Protein AF-A0A379AYG4-F1 (afdb_monomer_lite)

Secondary structure (DSSP, 8-state):
-HHHHHT-HHHHHHHHHHHHHHHHHHHHHHHHHHHHHHHHHHHHHHHHHHHHHHHHHHHHHHH--TT-S---HHHHHHHHHHHHHHHHHHHHHHHHHHHHHHHHHHHIIIIIHHHHHHHHHHHHHHHHHHHHHHHHHHT-HHHHHHHHHHHHHHHHH--HHHHHHHHHTT--HHHHHHHHHHHHHGGG-PPPSS-TTSPPPP---S----SSHHHHHHHHHHHTT-

Radius of gyration: 34.03 Å; chains: 1; bounding box: 66×46×97 Å

pLDDT: mean 88.04, std 9.8, range [54.31, 98.0]

Structure (mmCIF, N/CA/C/O backbone):
data_AF-A0A379AYG4-F1
#
_entry.id   AF-A0A379AYG4-F1
#
loop_
_atom_site.group_PDB
_atom_site.id
_atom_site.type_symbol
_atom_site.label_atom_id
_atom_site.label_alt_id
_atom_site.label_comp_id
_atom_site.label_asym_id
_atom_site.label_entity_id
_atom_site.label_seq_id
_atom_site.pdbx_PDB_ins_code
_atom_site.Cartn_x
_atom_site.Cartn_y
_atom_site.Cartn_z
_atom_site.occupancy
_atom_site.B_iso_or_equiv
_atom_site.auth_seq_id
_atom_site.auth_comp_id
_atom_site.auth_asym_id
_atom_site.auth_atom_id
_atom_site.pdbx_PDB_model_num
ATOM 1 N N . MET A 1 1 ? -21.583 15.645 21.460 1.00 54.38 1 MET A N 1
ATOM 2 C CA . MET A 1 1 ? -20.840 14.396 21.736 1.00 54.38 1 MET A CA 1
ATOM 3 C C . MET A 1 1 ? -19.786 14.100 20.686 1.00 54.38 1 MET A C 1
ATOM 5 O O . MET A 1 1 ? -18.620 14.242 21.017 1.00 54.38 1 MET A O 1
ATOM 9 N N . LEU A 1 2 ? -20.137 13.855 19.415 1.00 55.75 2 LEU A N 1
ATOM 10 C CA . LEU A 1 2 ? -19.151 13.957 18.319 1.00 55.75 2 LEU A CA 1
ATOM 11 C C . LEU A 1 2 ? -18.428 15.313 18.358 1.00 55.75 2 LEU A C 1
ATOM 13 O O . LEU A 1 2 ? -17.207 15.338 18.368 1.00 55.75 2 LEU A O 1
ATOM 17 N N . ASN A 1 3 ? -19.181 16.405 18.562 1.00 56.25 3 ASN A N 1
ATOM 18 C CA . ASN A 1 3 ? -18.614 17.742 18.768 1.00 56.25 3 ASN A CA 1
ATOM 19 C C . ASN A 1 3 ? -17.630 17.828 19.949 1.00 56.25 3 ASN A C 1
ATOM 21 O O . ASN A 1 3 ? -16.630 18.522 19.834 1.00 56.25 3 ASN A O 1
ATOM 25 N N . THR A 1 4 ? -17.871 17.111 21.054 1.00 65.44 4 THR A N 1
ATOM 26 C CA . THR A 1 4 ? -17.003 17.134 22.244 1.00 65.44 4 THR A CA 1
ATOM 27 C C . THR A 1 4 ? -15.714 16.341 22.020 1.00 65.44 4 THR A C 1
ATOM 29 O O . THR A 1 4 ? -14.649 16.789 22.426 1.00 65.44 4 THR A O 1
ATOM 32 N N . ILE A 1 5 ? -15.783 15.214 21.300 1.00 72.12 5 ILE A N 1
ATOM 33 C CA . ILE A 1 5 ? -14.595 14.446 20.891 1.00 72.12 5 ILE A CA 1
ATOM 34 C C . ILE A 1 5 ? -13.765 15.253 19.889 1.00 72.12 5 ILE A C 1
ATOM 36 O O . ILE A 1 5 ? -12.553 15.356 20.033 1.00 72.12 5 ILE A O 1
ATOM 40 N N . THR A 1 6 ? -14.408 15.883 18.902 1.00 69.50 6 THR A N 1
ATOM 41 C CA . THR A 1 6 ? -13.704 16.675 17.881 1.00 69.50 6 THR A CA 1
ATOM 42 C C . THR A 1 6 ? -13.095 17.972 18.413 1.00 69.50 6 THR A C 1
ATOM 44 O O . THR A 1 6 ? -12.236 18.542 17.750 1.00 69.50 6 THR A O 1
ATOM 47 N N . GLN A 1 7 ? -13.538 18.440 19.583 1.00 75.12 7 GLN A N 1
ATOM 48 C CA . GLN A 1 7 ? -13.004 19.619 20.275 1.00 75.12 7 GLN A CA 1
ATOM 49 C C . GLN A 1 7 ? -11.938 19.265 21.323 1.00 75.12 7 GLN A C 1
ATOM 51 O O . GLN A 1 7 ? -11.317 20.164 21.881 1.00 75.12 7 GLN A O 1
ATOM 56 N N . ASN A 1 8 ? -11.711 17.977 21.597 1.00 86.31 8 ASN A N 1
ATOM 57 C CA . ASN A 1 8 ? -10.684 17.543 22.534 1.00 86.31 8 ASN A CA 1
ATOM 58 C C . ASN A 1 8 ? -9.281 17.816 21.957 1.00 86.31 8 ASN A C 1
ATOM 60 O O . ASN A 1 8 ? -8.962 17.386 20.848 1.00 86.31 8 ASN A O 1
ATOM 64 N N . GLU A 1 9 ? -8.423 18.491 22.722 1.00 88.56 9 GLU A N 1
ATOM 65 C CA . GLU A 1 9 ? -7.077 18.877 22.272 1.00 88.56 9 GLU A CA 1
ATOM 66 C C . GLU A 1 9 ? -6.206 17.672 21.885 1.00 88.56 9 GLU A C 1
ATOM 68 O O . GLU A 1 9 ? -5.519 17.701 20.864 1.00 88.56 9 GLU A O 1
ATOM 73 N N . THR A 1 10 ? -6.286 16.572 22.641 1.00 89.88 10 THR A N 1
ATOM 74 C CA . THR A 1 10 ? -5.536 15.341 22.342 1.00 89.88 10 THR A CA 1
ATOM 75 C C . THR A 1 10 ? -6.052 14.674 21.067 1.00 89.88 10 THR A C 1
ATOM 77 O O . THR A 1 10 ? -5.257 14.149 20.283 1.00 89.88 10 THR A O 1
ATOM 80 N N . PHE A 1 11 ? -7.365 14.714 20.817 1.00 90.50 11 PHE A N 1
ATOM 81 C CA . PHE A 1 11 ? -7.933 14.252 19.548 1.00 90.50 11 PHE A CA 1
ATOM 82 C C . PHE A 1 11 ? -7.420 15.091 18.375 1.00 90.50 11 PHE A C 1
ATOM 84 O O . PHE A 1 11 ? -6.950 14.525 17.389 1.00 90.50 11 PHE A O 1
ATOM 91 N N . ILE A 1 12 ? -7.475 16.422 18.490 1.00 91.12 12 ILE A N 1
ATOM 92 C CA . ILE A 1 12 ? -7.013 17.352 17.450 1.00 91.12 12 ILE A CA 1
ATOM 93 C C . ILE A 1 12 ? -5.536 17.095 17.135 1.00 91.12 12 ILE A C 1
ATOM 95 O O . ILE A 1 12 ? -5.175 16.956 15.966 1.00 91.12 12 ILE A O 1
ATOM 99 N N . GLN A 1 13 ? -4.701 16.947 18.164 1.00 94.19 13 GLN A N 1
ATOM 100 C CA . GLN A 1 13 ? -3.285 16.639 17.997 1.00 94.19 13 GLN A CA 1
ATOM 101 C C . GLN A 1 13 ? -3.070 15.296 17.285 1.00 94.19 13 GLN A C 1
ATOM 103 O O . GLN A 1 13 ? -2.372 15.240 16.275 1.00 94.19 13 GLN A O 1
ATOM 108 N N . LYS A 1 14 ? -3.687 14.208 17.765 1.00 93.81 14 LYS A N 1
ATOM 109 C CA . LYS A 1 14 ? -3.533 12.875 17.152 1.00 93.81 14 LYS A CA 1
ATOM 110 C C . LYS A 1 14 ? -4.055 12.832 15.718 1.00 93.81 14 LYS A C 1
ATOM 112 O O . LYS A 1 14 ? -3.490 12.126 14.884 1.00 93.81 14 LYS A O 1
ATOM 117 N N . LYS A 1 15 ? -5.119 13.582 15.426 1.00 93.50 15 LYS A N 1
ATOM 118 C CA . LYS A 1 15 ? -5.650 13.736 14.073 1.00 93.50 15 LYS A CA 1
ATOM 119 C C . LYS A 1 15 ? -4.645 14.448 13.168 1.00 93.50 15 LYS A C 1
ATOM 121 O O . LYS A 1 15 ? -4.364 13.929 12.095 1.00 93.50 15 LYS A O 1
ATOM 126 N N . ALA A 1 16 ? -4.052 15.553 13.618 1.00 94.00 16 ALA A N 1
ATOM 127 C CA . ALA A 1 16 ? -3.024 16.263 12.858 1.00 94.00 16 ALA A CA 1
ATOM 128 C C . ALA A 1 16 ? -1.775 15.393 12.612 1.00 94.00 16 ALA A C 1
ATOM 130 O O . ALA A 1 16 ? -1.243 15.367 11.504 1.00 94.00 16 ALA A O 1
ATOM 131 N N . GLU A 1 17 ? -1.336 14.622 13.614 1.00 95.88 17 GLU A N 1
ATOM 132 C CA . GLU A 1 17 ? -0.235 13.658 13.460 1.00 95.88 17 GLU A CA 1
ATOM 133 C C . GLU A 1 17 ? -0.552 12.583 12.410 1.00 95.88 17 GLU A C 1
ATOM 135 O O . GLU A 1 17 ? 0.313 12.217 11.611 1.00 95.88 17 GLU A O 1
ATOM 140 N N . TYR A 1 18 ? -1.788 12.076 12.396 1.00 95.81 18 TYR A N 1
ATOM 141 C CA . TYR A 1 18 ? -2.236 11.127 11.383 1.00 95.81 18 TYR A CA 1
ATOM 142 C C . TYR A 1 18 ? -2.300 11.758 9.985 1.00 95.81 18 TYR A C 1
ATOM 144 O O . TYR A 1 18 ? -1.826 11.150 9.028 1.00 95.81 18 TYR A O 1
ATOM 152 N N . GLU A 1 19 ? -2.842 12.968 9.854 1.00 94.81 19 GLU A N 1
ATOM 153 C CA . GLU A 1 19 ? -2.946 13.674 8.570 1.00 94.81 19 GLU A CA 1
ATOM 154 C C . GLU A 1 19 ? -1.564 13.958 7.964 1.00 94.81 19 GLU A C 1
ATOM 156 O O . GLU A 1 19 ? -1.363 13.725 6.772 1.00 94.81 19 GLU A O 1
ATOM 161 N N . ALA A 1 20 ? -0.584 14.348 8.785 1.00 95.94 20 ALA A N 1
ATOM 162 C CA . ALA A 1 20 ? 0.800 14.518 8.344 1.00 95.94 20 ALA A CA 1
ATOM 163 C C . ALA A 1 20 ? 1.425 13.196 7.857 1.00 95.94 20 ALA A C 1
ATOM 165 O O . ALA A 1 20 ? 2.074 13.156 6.808 1.00 95.94 20 ALA A O 1
ATOM 166 N N . ALA A 1 21 ? 1.198 12.093 8.581 1.00 96.62 21 ALA A N 1
ATOM 167 C CA . ALA A 1 21 ? 1.669 10.770 8.167 1.00 96.62 21 ALA A CA 1
ATOM 168 C C . ALA A 1 21 ? 0.980 10.287 6.875 1.00 96.62 21 ALA A C 1
ATOM 170 O O . ALA A 1 21 ? 1.621 9.684 6.011 1.00 96.62 21 ALA A O 1
ATOM 171 N N . LEU A 1 22 ? -0.311 10.586 6.707 1.00 95.75 22 LEU A N 1
ATOM 172 C CA . LEU A 1 22 ? -1.067 10.273 5.496 1.00 95.75 22 LEU A CA 1
ATOM 173 C C . LEU A 1 22 ? -0.552 11.066 4.288 1.00 95.75 22 LEU A C 1
ATOM 175 O O . LEU A 1 22 ? -0.409 10.501 3.204 1.00 95.75 22 LEU A O 1
ATOM 179 N N . GLU A 1 23 ? -0.234 12.349 4.462 1.00 95.81 23 GLU A N 1
ATOM 180 C CA . GLU A 1 23 ? 0.361 13.168 3.404 1.00 95.81 23 GLU A CA 1
ATOM 181 C C . GLU A 1 23 ? 1.723 12.610 2.965 1.00 95.81 23 GLU A C 1
ATOM 183 O O . GLU A 1 23 ? 1.994 12.511 1.765 1.00 95.81 23 GLU A O 1
ATOM 188 N N . ALA A 1 24 ? 2.561 12.181 3.915 1.00 96.12 24 ALA A N 1
ATOM 189 C CA . ALA A 1 24 ? 3.836 11.534 3.613 1.00 96.12 24 ALA A CA 1
ATOM 190 C C . ALA A 1 24 ? 3.649 10.223 2.827 1.00 96.12 24 ALA A C 1
ATOM 192 O O . ALA A 1 24 ? 4.337 10.001 1.829 1.00 96.12 24 ALA A O 1
ATOM 193 N N . LEU A 1 25 ? 2.680 9.385 3.218 1.00 96.62 25 LEU A N 1
ATOM 194 C CA . LEU A 1 25 ? 2.340 8.163 2.482 1.00 96.62 25 LEU A CA 1
ATOM 195 C C . LEU A 1 25 ? 1.846 8.468 1.060 1.00 96.62 25 LEU A C 1
ATOM 197 O O . LEU A 1 25 ? 2.249 7.791 0.116 1.00 96.62 25 LEU A O 1
ATOM 201 N N . ASN A 1 26 ? 1.010 9.492 0.886 1.00 95.69 26 ASN A N 1
ATOM 202 C CA . ASN A 1 26 ? 0.515 9.893 -0.431 1.00 95.69 26 ASN A CA 1
ATOM 203 C C . ASN A 1 26 ? 1.653 10.379 -1.337 1.00 95.69 26 ASN A C 1
ATOM 205 O O . ASN A 1 26 ? 1.751 9.931 -2.477 1.00 95.69 26 ASN A O 1
ATOM 209 N N . LYS A 1 27 ? 2.579 11.192 -0.814 1.00 96.12 27 LYS A N 1
ATOM 210 C CA . LYS A 1 27 ? 3.784 11.602 -1.555 1.00 96.12 27 LYS A CA 1
ATOM 211 C C . LYS A 1 27 ? 4.630 10.399 -1.977 1.00 96.12 27 LYS A C 1
ATOM 213 O O . LYS A 1 27 ? 5.074 10.338 -3.122 1.00 96.12 27 LYS A O 1
ATOM 218 N N . ALA A 1 28 ? 4.809 9.424 -1.086 1.00 95.38 28 ALA A N 1
ATOM 219 C CA . ALA A 1 28 ? 5.542 8.201 -1.400 1.00 95.38 28 ALA A CA 1
ATOM 220 C C . ALA A 1 28 ? 4.815 7.335 -2.451 1.00 95.38 28 ALA A C 1
ATOM 222 O O . ALA A 1 28 ? 5.458 6.764 -3.335 1.00 95.38 28 ALA A O 1
ATOM 223 N N . ASN A 1 29 ? 3.478 7.267 -2.403 1.00 95.44 29 ASN A N 1
ATOM 224 C CA . ASN A 1 29 ? 2.668 6.594 -3.421 1.00 95.44 29 ASN A CA 1
ATOM 225 C C . ASN A 1 29 ? 2.846 7.247 -4.806 1.00 95.44 29 ASN A C 1
ATOM 227 O O . ASN A 1 29 ? 3.059 6.538 -5.796 1.00 95.44 29 ASN A O 1
ATOM 231 N N . ASP A 1 30 ? 2.790 8.580 -4.860 1.00 95.75 30 ASP A N 1
ATOM 232 C CA . ASP A 1 30 ? 2.940 9.365 -6.089 1.00 95.75 30 ASP A CA 1
ATOM 233 C C . ASP A 1 30 ? 4.340 9.224 -6.691 1.00 95.75 30 ASP A C 1
ATOM 235 O O . ASP A 1 30 ? 4.497 9.156 -7.912 1.00 95.75 30 ASP A O 1
ATOM 239 N N . GLU A 1 31 ? 5.377 9.159 -5.855 1.00 95.75 31 GLU A N 1
ATOM 240 C CA . GLU A 1 31 ? 6.746 8.957 -6.321 1.00 95.75 31 GLU A CA 1
ATOM 241 C C . GLU A 1 31 ? 6.922 7.600 -7.017 1.00 95.75 31 GLU A C 1
ATOM 243 O O . GLU A 1 31 ? 7.504 7.536 -8.106 1.00 95.75 31 GLU A O 1
ATOM 248 N N . ILE A 1 32 ? 6.383 6.525 -6.437 1.00 95.38 32 ILE A N 1
ATOM 249 C CA . ILE A 1 32 ? 6.412 5.199 -7.067 1.00 95.38 32 ILE A CA 1
ATOM 250 C C . ILE A 1 32 ? 5.622 5.224 -8.382 1.00 95.38 32 ILE A C 1
ATOM 252 O O . ILE A 1 32 ? 6.116 4.724 -9.395 1.00 95.38 32 ILE A O 1
ATOM 256 N N . ALA A 1 33 ? 4.438 5.845 -8.392 1.00 95.56 33 ALA A N 1
ATOM 257 C CA . ALA A 1 33 ? 3.596 5.939 -9.583 1.00 95.56 33 ALA A CA 1
ATOM 258 C C . ALA A 1 33 ? 4.311 6.660 -10.740 1.00 95.56 33 ALA A C 1
ATOM 260 O O . ALA A 1 33 ? 4.333 6.149 -11.860 1.00 95.56 33 ALA A O 1
ATOM 261 N N . LYS A 1 34 ? 4.981 7.786 -10.464 1.00 96.06 34 LYS A N 1
ATOM 262 C CA . LYS A 1 34 ? 5.763 8.536 -11.464 1.00 96.06 34 LYS A CA 1
ATOM 263 C C . LYS A 1 34 ? 6.898 7.706 -12.061 1.00 96.06 34 LYS A C 1
ATOM 265 O O . LYS A 1 34 ? 7.107 7.724 -13.272 1.00 96.06 34 LYS A O 1
ATOM 270 N N . LYS A 1 35 ? 7.645 6.964 -11.235 1.00 95.75 35 LYS A N 1
ATOM 271 C CA . LYS A 1 35 ? 8.724 6.096 -11.743 1.00 95.75 35 LYS A CA 1
ATOM 272 C C . LYS A 1 35 ? 8.164 4.937 -12.578 1.00 95.75 35 LYS A C 1
ATOM 274 O O . LYS A 1 35 ? 8.763 4.578 -13.590 1.00 95.75 35 LYS A O 1
ATOM 279 N N . GLN A 1 36 ? 7.001 4.400 -12.208 1.00 95.88 36 GLN A N 1
ATOM 280 C CA . GLN A 1 36 ? 6.321 3.368 -12.992 1.00 95.88 36 GLN A CA 1
ATOM 281 C C . GLN A 1 36 ? 5.825 3.899 -14.346 1.00 95.88 36 GLN A C 1
ATOM 283 O O . GLN A 1 36 ? 5.923 3.200 -15.352 1.00 95.88 36 GLN A O 1
ATOM 288 N N . GLU A 1 37 ? 5.342 5.140 -14.398 1.00 96.50 37 GLU A N 1
ATOM 289 C CA . GLU A 1 37 ? 4.939 5.796 -15.645 1.00 96.50 37 GLU A CA 1
ATOM 290 C C . GLU A 1 37 ? 6.114 5.928 -16.628 1.00 96.50 37 GLU A C 1
ATOM 292 O O . GLU A 1 37 ? 5.957 5.653 -17.819 1.00 96.50 37 GLU A O 1
ATOM 297 N N . ILE A 1 38 ? 7.313 6.256 -16.129 1.00 95.06 38 ILE A N 1
ATOM 298 C CA . ILE A 1 38 ? 8.541 6.298 -16.940 1.00 95.06 38 ILE A CA 1
ATOM 299 C C . ILE A 1 38 ? 8.844 4.921 -17.544 1.00 95.06 38 ILE A C 1
ATOM 301 O O . ILE A 1 38 ? 9.079 4.827 -18.749 1.00 95.06 38 ILE A O 1
ATOM 305 N N . ILE A 1 39 ? 8.790 3.853 -16.740 1.00 97.44 39 ILE A N 1
ATOM 306 C CA . ILE A 1 39 ? 9.010 2.478 -17.219 1.00 97.44 39 ILE A CA 1
ATOM 307 C C . ILE A 1 39 ? 7.979 2.112 -18.292 1.00 97.44 39 ILE A C 1
ATOM 309 O O . ILE A 1 39 ? 8.341 1.606 -19.354 1.00 97.44 39 ILE A O 1
ATOM 313 N N . ASN A 1 40 ? 6.700 2.415 -18.056 1.00 97.44 40 ASN A N 1
ATOM 314 C CA . ASN A 1 40 ? 5.622 2.125 -19.001 1.00 97.44 40 ASN A CA 1
ATOM 315 C C . ASN A 1 40 ? 5.821 2.865 -20.334 1.00 97.44 40 ASN A C 1
ATOM 317 O O . ASN A 1 40 ? 5.680 2.265 -21.400 1.00 97.44 40 ASN A O 1
ATOM 321 N N . ARG A 1 41 ? 6.206 4.147 -20.286 1.00 97.25 41 ARG A N 1
ATOM 322 C CA . ARG A 1 41 ? 6.532 4.937 -21.479 1.00 97.25 41 ARG A CA 1
ATOM 323 C C . ARG A 1 41 ? 7.712 4.340 -22.244 1.00 97.25 41 ARG A C 1
ATOM 325 O O . ARG A 1 41 ? 7.641 4.209 -23.464 1.00 97.25 41 ARG A O 1
ATOM 332 N N . ASN A 1 42 ? 8.781 3.969 -21.546 1.00 97.62 42 ASN A N 1
ATOM 333 C CA . ASN A 1 42 ? 9.954 3.356 -22.164 1.00 97.62 42 ASN A CA 1
ATOM 334 C C . ASN A 1 42 ? 9.609 2.007 -22.809 1.00 97.62 42 ASN A C 1
ATOM 336 O O . ASN A 1 42 ? 10.042 1.747 -23.927 1.00 97.62 42 ASN A O 1
ATOM 340 N N . ASN A 1 43 ? 8.782 1.185 -22.157 1.00 98.00 43 ASN A N 1
ATOM 341 C CA . ASN A 1 43 ? 8.308 -0.085 -22.710 1.00 98.00 43 ASN A CA 1
ATOM 342 C C . ASN A 1 43 ? 7.494 0.112 -23.996 1.00 98.00 43 ASN A C 1
ATOM 344 O O . ASN A 1 43 ? 7.688 -0.636 -24.950 1.00 98.00 43 ASN A O 1
ATOM 348 N N . ALA A 1 44 ? 6.642 1.139 -24.065 1.00 98.00 44 ALA A N 1
ATOM 349 C CA . ALA A 1 44 ? 5.913 1.463 -25.292 1.00 98.00 44 ALA A CA 1
ATOM 350 C C . ALA A 1 44 ? 6.860 1.862 -26.442 1.00 98.00 44 ALA A C 1
ATOM 352 O O . ALA A 1 44 ? 6.657 1.455 -27.584 1.00 98.00 44 ALA A O 1
ATOM 353 N N . ILE A 1 45 ? 7.928 2.612 -26.141 1.00 97.75 45 ILE A N 1
ATOM 354 C CA . ILE A 1 45 ? 8.959 2.969 -27.129 1.00 97.75 45 ILE A CA 1
ATOM 355 C C . ILE A 1 45 ? 9.733 1.724 -27.582 1.00 97.75 45 ILE A C 1
ATOM 357 O O . ILE A 1 45 ? 9.948 1.553 -28.779 1.00 97.75 45 ILE A O 1
ATOM 361 N N . ILE A 1 46 ? 10.122 0.843 -26.655 1.00 97.44 46 ILE A N 1
ATOM 362 C CA . ILE A 1 46 ? 10.797 -0.424 -26.978 1.00 97.44 46 ILE A CA 1
ATOM 363 C C . ILE A 1 46 ? 9.930 -1.261 -27.923 1.00 97.44 46 ILE A C 1
ATOM 365 O O . ILE A 1 46 ? 10.427 -1.710 -28.951 1.00 97.44 46 ILE A O 1
ATOM 369 N N . GLN A 1 47 ? 8.638 -1.416 -27.625 1.00 97.50 47 GLN A N 1
ATOM 370 C CA . GLN A 1 47 ? 7.710 -2.167 -28.476 1.00 97.50 47 GLN A CA 1
ATOM 371 C C . GLN A 1 47 ? 7.593 -1.567 -29.882 1.00 97.50 47 GLN A C 1
ATOM 373 O O . GLN A 1 47 ? 7.600 -2.309 -30.863 1.00 97.50 47 GLN A O 1
ATOM 378 N N . ALA A 1 48 ? 7.534 -0.237 -29.997 1.00 97.75 48 ALA A N 1
ATOM 379 C CA . ALA A 1 48 ? 7.505 0.436 -31.294 1.00 97.75 48 ALA A CA 1
ATOM 380 C C . ALA A 1 48 ? 8.795 0.194 -32.099 1.00 97.75 48 ALA A C 1
ATOM 382 O O . ALA A 1 48 ? 8.724 -0.150 -33.275 1.00 97.75 48 ALA A O 1
ATOM 383 N N . LEU A 1 49 ? 9.965 0.299 -31.457 1.00 96.94 49 LEU A N 1
ATOM 384 C CA . LEU A 1 49 ? 11.261 0.035 -32.097 1.00 96.94 49 LEU A CA 1
ATOM 385 C C . LEU A 1 49 ? 11.429 -1.440 -32.493 1.00 96.94 49 LEU A C 1
ATOM 387 O O . LEU A 1 49 ? 12.023 -1.732 -33.525 1.00 96.94 49 LEU A O 1
ATOM 391 N N . GLN A 1 50 ? 10.905 -2.375 -31.697 1.00 96.81 50 GLN A N 1
ATOM 392 C CA . GLN A 1 50 ? 10.906 -3.804 -32.026 1.00 96.81 50 GLN A CA 1
ATOM 393 C C . GLN A 1 50 ? 10.028 -4.100 -33.246 1.00 96.81 50 GLN A C 1
ATOM 395 O O . GLN A 1 50 ? 10.440 -4.857 -34.122 1.00 96.81 50 GLN A O 1
ATOM 400 N N . ALA A 1 51 ? 8.845 -3.484 -33.332 1.00 96.69 51 ALA A N 1
ATOM 401 C CA . ALA A 1 51 ? 7.983 -3.603 -34.505 1.00 96.69 51 ALA A CA 1
ATOM 402 C C . ALA A 1 51 ? 8.655 -3.023 -35.761 1.00 96.69 51 ALA A C 1
ATOM 404 O O . ALA A 1 51 ? 8.647 -3.666 -36.808 1.00 96.69 51 ALA A O 1
ATOM 405 N N . GLU A 1 52 ? 9.298 -1.859 -35.640 1.00 95.81 52 GLU A N 1
ATOM 406 C CA . GLU A 1 52 ? 10.063 -1.241 -36.729 1.00 95.81 52 GLU A CA 1
ATOM 407 C C . GLU A 1 52 ? 11.227 -2.134 -37.183 1.00 95.81 52 GLU A C 1
ATOM 409 O O . GLU A 1 52 ? 11.403 -2.350 -38.379 1.00 95.81 52 GLU A O 1
ATOM 414 N N . ASN A 1 53 ? 11.985 -2.719 -36.250 1.00 95.75 53 ASN A N 1
ATOM 415 C CA . ASN A 1 53 ? 13.068 -3.648 -36.582 1.00 95.75 53 ASN A CA 1
ATOM 416 C C . ASN A 1 53 ? 12.563 -4.871 -37.354 1.00 95.75 53 ASN A C 1
ATOM 418 O O . ASN A 1 53 ? 13.172 -5.227 -38.355 1.00 95.75 53 ASN A O 1
ATOM 422 N N . LEU A 1 54 ? 11.428 -5.459 -36.961 1.00 94.94 54 LEU A N 1
ATOM 423 C CA . LEU A 1 54 ? 10.822 -6.575 -37.698 1.00 94.94 54 LEU A CA 1
ATOM 424 C C . LEU A 1 54 ? 10.425 -6.187 -39.131 1.00 94.94 54 LEU A C 1
ATOM 426 O O . LEU A 1 54 ? 10.472 -7.019 -40.037 1.00 94.94 54 LEU A O 1
ATOM 430 N N . GLU A 1 55 ? 10.003 -4.943 -39.362 1.00 93.94 55 GLU A N 1
ATOM 431 C CA . GLU A 1 55 ? 9.728 -4.444 -40.713 1.00 93.94 55 GLU A CA 1
ATOM 432 C C . GLU A 1 55 ? 11.011 -4.206 -41.517 1.00 93.94 55 GLU A C 1
ATOM 434 O O . GLU A 1 55 ? 11.043 -4.509 -42.710 1.00 93.94 55 GLU A O 1
ATOM 439 N N . LEU A 1 56 ? 12.064 -3.683 -40.883 1.00 92.19 56 LEU A N 1
ATOM 440 C CA . LEU A 1 56 ? 13.375 -3.480 -41.508 1.00 92.19 56 LEU A CA 1
ATOM 441 C C . LEU A 1 56 ? 14.039 -4.813 -41.876 1.00 92.19 56 LEU A C 1
ATOM 443 O O . LEU A 1 56 ? 14.555 -4.935 -42.982 1.00 92.19 56 LEU A O 1
ATOM 447 N N . GLU A 1 57 ? 13.962 -5.821 -41.004 1.00 90.56 57 GLU A N 1
ATOM 448 C CA . GLU A 1 57 ? 14.436 -7.187 -41.267 1.00 90.56 57 GLU A CA 1
ATOM 449 C C . GLU A 1 57 ? 13.729 -7.792 -42.482 1.00 90.56 57 GLU A C 1
ATOM 451 O O . GLU A 1 57 ? 14.388 -8.259 -43.403 1.00 90.56 57 GLU A O 1
ATOM 456 N N . LYS A 1 58 ? 12.398 -7.671 -42.573 1.00 89.88 58 LYS A N 1
ATOM 457 C CA . LYS A 1 58 ? 11.647 -8.128 -43.757 1.00 89.88 58 LYS A CA 1
ATOM 458 C C . LYS A 1 58 ? 12.062 -7.419 -45.045 1.00 89.88 58 LYS A C 1
ATOM 460 O O . LYS A 1 58 ? 12.027 -8.031 -46.108 1.00 89.88 58 LYS A O 1
ATOM 465 N N . LYS A 1 59 ? 12.405 -6.129 -44.974 1.00 87.50 59 LYS A N 1
ATOM 466 C CA . LYS A 1 59 ? 12.894 -5.372 -46.138 1.00 87.50 59 LYS A CA 1
ATOM 467 C C . LYS A 1 59 ? 14.294 -5.818 -46.552 1.00 87.50 59 LYS A C 1
ATOM 469 O O . LYS A 1 59 ? 14.535 -5.929 -47.746 1.00 87.50 59 LYS A O 1
ATOM 474 N N . LEU A 1 60 ? 15.174 -6.091 -45.587 1.00 85.50 60 LEU A N 1
ATOM 475 C CA . LEU A 1 60 ? 16.507 -6.649 -45.829 1.00 85.50 60 LEU A CA 1
ATOM 476 C C . LEU A 1 60 ? 16.429 -8.062 -46.428 1.00 85.50 60 LEU A C 1
ATOM 478 O O . LEU A 1 60 ? 17.134 -8.357 -47.386 1.00 85.50 60 LEU A O 1
ATOM 482 N N . ASP A 1 61 ? 15.538 -8.911 -45.917 1.00 81.12 61 ASP A N 1
ATOM 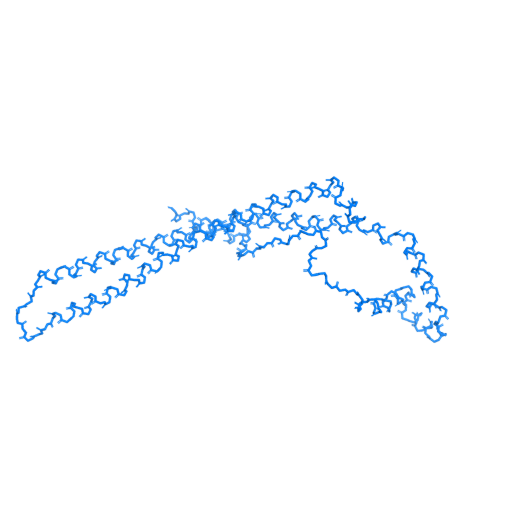483 C CA . ASP A 1 61 ? 15.311 -10.254 -46.461 1.00 81.12 61 ASP A CA 1
ATOM 484 C C . ASP A 1 61 ? 14.699 -10.200 -47.870 1.00 81.12 61 ASP A C 1
ATOM 486 O O . ASP A 1 61 ? 15.037 -11.006 -48.732 1.00 81.12 61 ASP A O 1
ATOM 490 N N . GLY A 1 62 ? 13.805 -9.238 -48.120 1.00 76.75 62 GLY A N 1
ATOM 491 C CA . GLY A 1 62 ? 13.161 -9.038 -49.420 1.00 76.75 62 GLY A CA 1
ATOM 492 C C . GLY A 1 62 ? 14.050 -8.386 -50.484 1.00 76.75 62 GLY A C 1
ATOM 493 O O . GLY A 1 62 ? 13.765 -8.545 -51.666 1.00 76.75 62 GLY A O 1
ATOM 494 N N . SER A 1 63 ? 15.109 -7.665 -50.096 1.00 67.31 63 SER A N 1
ATOM 495 C CA . SER A 1 63 ? 16.094 -7.094 -51.029 1.00 67.31 63 SER A CA 1
ATOM 496 C C . SER A 1 63 ? 17.186 -8.088 -51.444 1.00 67.31 63 SER A C 1
ATOM 498 O O . SER A 1 63 ? 17.941 -7.820 -52.378 1.00 67.31 63 SER A O 1
ATOM 500 N N . LEU A 1 64 ? 17.239 -9.261 -50.805 1.00 63.41 64 LEU A N 1
ATOM 501 C CA . LEU A 1 64 ? 18.054 -10.412 -51.201 1.00 63.41 64 LEU A CA 1
ATOM 502 C C . LEU A 1 64 ? 17.335 -11.239 -52.286 1.00 63.41 64 LEU A C 1
ATOM 504 O O . LEU A 1 64 ? 17.055 -12.423 -52.097 1.00 63.41 64 LEU A O 1
ATOM 508 N N . ASP A 1 65 ? 17.013 -10.626 -53.427 1.00 60.53 65 ASP A N 1
ATOM 509 C CA . ASP A 1 65 ? 16.430 -11.356 -54.557 1.00 60.53 65 ASP A CA 1
ATOM 510 C C . ASP A 1 65 ? 17.534 -12.141 -55.291 1.00 60.53 65 ASP A C 1
ATOM 512 O O . ASP A 1 65 ? 18.393 -11.580 -55.973 1.00 60.53 65 ASP A O 1
ATOM 516 N N . VAL A 1 66 ? 17.546 -13.464 -55.099 1.00 56.25 66 VAL A N 1
ATOM 517 C CA . VAL A 1 66 ? 18.617 -14.391 -55.524 1.00 56.25 66 VAL A CA 1
ATOM 518 C C . VAL A 1 66 ? 18.764 -14.459 -57.057 1.00 56.25 66 VAL A C 1
ATOM 520 O O . VAL A 1 66 ? 19.779 -14.943 -57.562 1.00 56.25 66 VAL A O 1
ATOM 523 N N . GLU A 1 67 ? 17.783 -13.951 -57.809 1.00 54.66 67 GLU A N 1
ATOM 524 C CA . GLU A 1 67 ? 17.769 -13.958 -59.277 1.00 54.66 67 GLU A CA 1
ATOM 525 C C . GLU A 1 67 ? 18.286 -12.655 -59.926 1.00 54.66 67 GLU A C 1
ATOM 527 O O . GLU A 1 67 ? 18.653 -12.677 -61.104 1.00 54.66 67 GLU A O 1
ATOM 532 N N . SER A 1 68 ? 18.399 -11.543 -59.185 1.00 56.12 68 SER A N 1
ATOM 533 C CA . SER A 1 68 ? 18.957 -10.275 -59.685 1.00 56.12 68 SER A CA 1
ATOM 534 C C . SER A 1 68 ? 20.313 -9.972 -59.042 1.00 56.12 68 SER A C 1
ATOM 536 O O . SER A 1 68 ? 20.410 -9.758 -57.840 1.00 56.12 68 SER A O 1
ATOM 538 N N . ALA A 1 69 ? 21.379 -9.924 -59.840 1.00 54.31 69 ALA A N 1
ATOM 539 C CA . ALA A 1 69 ? 22.751 -9.730 -59.357 1.00 54.31 69 ALA A CA 1
ATOM 540 C C . ALA A 1 69 ? 23.089 -8.298 -58.867 1.00 54.31 69 ALA A C 1
ATOM 542 O O . ALA A 1 69 ? 24.239 -8.050 -58.510 1.00 54.31 69 ALA A O 1
ATOM 543 N N . ASP A 1 70 ? 22.122 -7.375 -58.830 1.00 60.91 70 ASP A N 1
ATOM 544 C CA . ASP A 1 70 ? 22.331 -5.967 -58.469 1.00 60.91 70 ASP A CA 1
ATOM 545 C C . ASP A 1 70 ? 21.694 -5.645 -57.107 1.00 60.91 70 ASP A C 1
ATOM 547 O O . ASP A 1 70 ? 20.599 -5.094 -57.013 1.00 60.91 70 ASP A O 1
ATOM 551 N N . LEU A 1 71 ? 22.402 -5.993 -56.030 1.00 67.38 71 LEU A N 1
ATOM 552 C CA . LEU A 1 71 ? 22.092 -5.526 -54.676 1.00 67.38 71 LEU A CA 1
ATOM 553 C C . LEU A 1 71 ? 22.393 -4.023 -54.564 1.00 67.38 71 LEU A C 1
ATOM 555 O O . LEU A 1 71 ? 23.533 -3.597 -54.766 1.00 67.38 71 LEU A O 1
ATOM 559 N N . ASP A 1 72 ? 21.397 -3.219 -54.182 1.00 76.75 72 ASP A N 1
ATOM 560 C CA . ASP A 1 72 ? 21.628 -1.825 -53.791 1.00 76.75 72 ASP A CA 1
ATOM 561 C C . ASP A 1 72 ? 22.262 -1.780 -52.392 1.00 76.75 72 ASP A C 1
ATOM 563 O O . ASP A 1 72 ? 21.588 -1.706 -51.360 1.00 76.75 72 ASP A O 1
ATOM 567 N N . PHE A 1 73 ? 23.595 -1.823 -52.361 1.00 80.38 73 PHE A N 1
ATOM 568 C CA . PHE A 1 73 ? 24.380 -1.720 -51.131 1.00 80.38 73 PHE A CA 1
ATOM 569 C C . PHE A 1 73 ? 24.102 -0.427 -50.350 1.00 80.38 73 PHE A C 1
ATOM 571 O O . PHE A 1 73 ? 24.207 -0.425 -49.127 1.00 80.38 73 PHE A O 1
ATOM 578 N N . VAL A 1 74 ? 23.708 0.665 -51.017 1.00 84.50 74 VAL A N 1
ATOM 579 C CA . VAL A 1 74 ? 23.423 1.941 -50.346 1.00 84.50 74 VAL A CA 1
ATOM 580 C C . VAL A 1 74 ? 22.111 1.861 -49.570 1.00 84.50 74 VAL A C 1
ATOM 582 O O . VAL A 1 74 ? 22.011 2.415 -48.473 1.00 84.50 74 VAL A O 1
ATOM 585 N N . GLU A 1 75 ? 21.090 1.207 -50.122 1.00 83.50 75 GLU A N 1
ATOM 586 C CA . GLU A 1 75 ? 19.834 0.961 -49.407 1.00 83.50 75 GLU A CA 1
ATOM 587 C C . GLU A 1 75 ? 20.013 -0.088 -48.302 1.00 83.50 75 GLU A C 1
ATOM 589 O O . GLU A 1 75 ? 19.537 0.117 -47.181 1.00 83.50 75 GLU A O 1
ATOM 594 N N . PHE A 1 76 ? 20.775 -1.150 -48.572 1.00 85.31 76 PHE A N 1
ATOM 595 C CA . PHE A 1 76 ? 21.112 -2.179 -47.587 1.00 85.31 76 PHE A CA 1
ATOM 596 C C . PHE A 1 76 ? 21.832 -1.597 -46.360 1.00 85.31 76 PHE A C 1
ATOM 598 O O . PHE A 1 76 ? 21.396 -1.819 -45.226 1.00 85.31 76 PHE A O 1
ATOM 605 N N . ASP A 1 77 ? 22.883 -0.798 -46.571 1.00 87.19 77 ASP A N 1
ATOM 606 C CA . ASP A 1 77 ? 23.647 -0.170 -45.487 1.00 87.19 77 ASP A CA 1
ATOM 607 C C . ASP A 1 77 ? 22.761 0.755 -44.643 1.00 87.19 77 ASP A C 1
ATOM 609 O O . ASP A 1 77 ? 22.819 0.717 -43.414 1.00 87.19 77 ASP A O 1
ATOM 613 N N . LYS A 1 78 ? 21.862 1.527 -45.273 1.00 89.69 78 LYS A N 1
ATOM 614 C CA . LYS A 1 78 ? 20.916 2.400 -44.553 1.00 89.69 78 LYS A CA 1
ATOM 615 C C . LYS A 1 78 ? 19.973 1.614 -43.645 1.00 89.69 78 LYS A C 1
ATOM 617 O O . LYS A 1 78 ? 19.767 2.008 -42.495 1.00 89.69 78 LYS A O 1
ATOM 622 N N . LEU A 1 79 ? 19.385 0.531 -44.152 1.00 89.88 79 LEU A N 1
ATOM 623 C CA . LEU A 1 79 ? 18.471 -0.315 -43.380 1.00 89.88 79 LEU A CA 1
ATOM 624 C C . LEU A 1 79 ? 19.211 -1.009 -42.225 1.00 89.88 79 LEU A C 1
ATOM 626 O O . LEU A 1 79 ? 18.711 -1.027 -41.097 1.00 89.88 79 LEU A O 1
ATOM 630 N N . SER A 1 80 ? 20.426 -1.502 -42.481 1.00 89.75 80 SER A N 1
ATOM 631 C CA . SER A 1 80 ? 21.305 -2.110 -41.475 1.00 89.75 80 SER A CA 1
ATOM 632 C C . SER A 1 80 ? 21.703 -1.118 -40.373 1.00 89.75 80 SER A C 1
ATOM 634 O O . SER A 1 80 ? 21.592 -1.419 -39.179 1.00 89.75 80 SER A O 1
ATOM 636 N N . ASP A 1 81 ? 22.093 0.105 -40.736 1.00 93.44 81 ASP A N 1
ATOM 637 C CA . ASP A 1 81 ? 22.429 1.169 -39.786 1.00 93.44 81 ASP A CA 1
ATOM 638 C C . ASP A 1 81 ? 21.231 1.562 -38.914 1.00 93.44 81 ASP A C 1
ATOM 640 O O . ASP A 1 81 ? 21.374 1.766 -37.700 1.00 93.44 81 ASP A O 1
ATOM 644 N N . GLN A 1 82 ? 20.034 1.634 -39.503 1.00 93.56 82 GLN A N 1
ATOM 645 C CA . GLN A 1 82 ? 18.805 1.937 -38.773 1.00 93.56 82 GLN A CA 1
ATOM 646 C C . GLN A 1 82 ? 18.453 0.826 -37.775 1.00 93.56 82 GLN A C 1
ATOM 648 O O . GLN A 1 82 ? 18.174 1.122 -36.608 1.00 93.56 82 GLN A O 1
ATOM 653 N N . LEU A 1 83 ? 18.564 -0.441 -38.181 1.00 93.19 83 LEU A N 1
ATOM 654 C CA . LEU A 1 83 ? 18.352 -1.605 -37.316 1.00 93.19 83 LEU A CA 1
ATOM 655 C C . LEU A 1 83 ? 19.353 -1.623 -36.150 1.00 93.19 83 LEU A C 1
ATOM 657 O O . LEU A 1 83 ? 18.970 -1.782 -34.984 1.00 93.19 83 LEU A O 1
ATOM 661 N N . ASN A 1 84 ? 20.633 -1.373 -36.433 1.00 94.25 84 ASN A N 1
ATOM 662 C CA . ASN A 1 84 ? 21.681 -1.264 -35.416 1.00 94.25 84 ASN A CA 1
ATOM 663 C C . ASN A 1 84 ? 21.407 -0.115 -34.433 1.00 94.25 84 ASN A C 1
ATOM 665 O O . ASN A 1 84 ? 21.554 -0.275 -33.216 1.00 94.25 84 ASN A O 1
ATOM 669 N N . SER A 1 85 ? 20.983 1.043 -34.941 1.00 96.38 85 SER A N 1
ATOM 670 C CA . SER A 1 85 ? 20.616 2.208 -34.131 1.00 96.38 85 SER A CA 1
ATOM 671 C C . SER A 1 85 ? 19.441 1.902 -33.199 1.00 96.38 85 SER A C 1
ATOM 673 O O . SER A 1 85 ? 19.521 2.155 -31.992 1.00 96.38 85 SER A O 1
ATOM 675 N N . ASN A 1 86 ? 18.376 1.296 -33.719 1.00 96.62 86 ASN A N 1
ATOM 676 C CA . ASN A 1 86 ? 17.198 0.922 -32.941 1.00 96.62 86 ASN A CA 1
ATOM 677 C C . ASN A 1 86 ? 17.523 -0.139 -31.883 1.00 96.62 86 ASN A C 1
ATOM 679 O O . ASN A 1 86 ? 17.141 0.019 -30.724 1.00 96.62 86 ASN A O 1
ATOM 683 N N . THR A 1 87 ? 18.325 -1.148 -32.226 1.00 96.06 87 THR A N 1
ATOM 684 C CA . THR A 1 87 ? 18.784 -2.183 -31.281 1.00 96.06 87 THR A CA 1
ATOM 685 C C . THR A 1 87 ? 19.584 -1.585 -30.118 1.00 96.06 87 THR A C 1
ATOM 687 O O . THR A 1 87 ? 19.376 -1.941 -28.952 1.00 96.06 87 THR A O 1
ATOM 690 N N . ARG A 1 88 ? 20.454 -0.603 -30.399 1.00 96.38 88 ARG A N 1
ATOM 691 C CA . ARG A 1 88 ? 21.183 0.139 -29.355 1.00 96.38 88 ARG A CA 1
ATOM 692 C C . ARG A 1 88 ? 20.235 0.936 -28.457 1.00 96.38 88 ARG A C 1
ATOM 694 O O . ARG A 1 88 ? 20.397 0.900 -27.238 1.00 96.38 88 ARG A O 1
ATOM 701 N N . LYS A 1 89 ? 19.237 1.626 -29.026 1.00 97.44 89 LYS A N 1
ATOM 702 C CA . LYS A 1 89 ? 18.223 2.365 -28.248 1.00 97.44 89 LYS A CA 1
ATOM 703 C C . LYS A 1 89 ? 17.423 1.436 -27.335 1.00 97.44 89 LYS A C 1
ATOM 705 O O . LYS A 1 89 ? 17.250 1.771 -26.167 1.00 97.44 89 LYS A O 1
ATOM 710 N N . ILE A 1 90 ? 16.988 0.278 -27.839 1.00 97.19 90 ILE A N 1
ATOM 711 C CA . ILE A 1 90 ? 16.272 -0.738 -27.052 1.00 97.19 90 ILE A CA 1
ATOM 712 C C . ILE A 1 90 ? 17.122 -1.162 -25.853 1.00 97.19 90 ILE A C 1
ATOM 714 O O . ILE A 1 90 ? 16.685 -1.005 -24.716 1.00 97.19 90 ILE A O 1
ATOM 718 N N . THR A 1 91 ? 18.372 -1.572 -26.091 1.00 97.38 91 THR A N 1
ATOM 719 C CA . THR A 1 91 ? 19.295 -2.006 -25.025 1.00 97.38 91 THR A CA 1
ATOM 720 C C . THR A 1 91 ? 19.477 -0.936 -23.941 1.00 97.38 91 THR A C 1
ATOM 722 O O . THR A 1 91 ? 19.500 -1.234 -22.744 1.00 97.38 91 THR A O 1
ATOM 725 N N . LEU A 1 92 ? 19.605 0.334 -24.341 1.00 97.06 92 LEU A N 1
ATOM 726 C CA . LEU A 1 92 ? 19.752 1.449 -23.402 1.00 97.06 92 LEU A CA 1
ATOM 727 C C . LEU A 1 92 ? 18.477 1.691 -22.584 1.00 97.06 92 LEU A C 1
ATOM 729 O O . LEU A 1 92 ? 18.569 1.918 -21.377 1.00 97.06 92 LEU A O 1
ATOM 733 N N . LEU A 1 93 ? 17.302 1.627 -23.215 1.00 97.31 93 LEU A N 1
ATOM 734 C CA . LEU A 1 93 ? 16.016 1.789 -22.532 1.00 97.31 93 LEU A CA 1
ATOM 735 C C . LEU A 1 93 ? 15.736 0.632 -21.565 1.00 97.31 93 LEU A C 1
ATOM 737 O O . LEU A 1 93 ? 15.279 0.878 -20.452 1.00 97.31 93 LEU A O 1
ATOM 741 N N . GLU A 1 94 ? 16.065 -0.605 -21.936 1.00 97.38 94 GLU A N 1
ATOM 742 C CA . GLU A 1 94 ? 15.949 -1.773 -21.054 1.00 97.38 94 GLU A CA 1
ATOM 743 C C . GLU A 1 94 ? 16.851 -1.640 -19.822 1.00 97.38 94 GLU A C 1
ATOM 745 O O . GLU A 1 94 ? 16.417 -1.886 -18.692 1.00 97.38 94 GLU A O 1
ATOM 750 N N . LYS A 1 95 ? 18.095 -1.181 -20.014 1.00 96.44 95 LYS A N 1
ATOM 751 C CA . LYS A 1 95 ? 19.010 -0.899 -18.903 1.00 96.44 95 LYS A CA 1
ATOM 752 C C . LYS A 1 95 ? 18.453 0.196 -17.986 1.00 96.44 95 LYS A C 1
ATOM 754 O O . LYS A 1 95 ? 18.441 0.017 -16.769 1.00 96.44 95 LYS A O 1
ATOM 759 N N . LEU A 1 96 ? 17.949 1.290 -18.559 1.00 96.44 96 LEU A N 1
ATOM 760 C CA . LEU A 1 96 ? 17.340 2.388 -17.804 1.00 96.44 96 LEU A CA 1
ATOM 761 C C . LEU A 1 96 ? 16.097 1.932 -17.022 1.00 96.44 96 LEU A C 1
ATOM 763 O O . LEU A 1 96 ? 15.911 2.338 -15.871 1.00 96.44 96 LEU A O 1
ATOM 767 N N . ASN A 1 97 ? 15.261 1.077 -17.614 1.00 97.62 97 ASN A N 1
ATOM 768 C CA . ASN A 1 97 ? 14.101 0.497 -16.940 1.00 97.62 97 ASN A CA 1
ATOM 769 C C . ASN A 1 97 ? 14.535 -0.328 -15.733 1.00 97.62 97 ASN A C 1
ATOM 771 O O . ASN A 1 97 ? 14.055 -0.073 -14.632 1.00 97.62 97 ASN A O 1
ATOM 775 N N . LYS A 1 98 ? 15.518 -1.215 -15.901 1.00 96.00 98 LYS A N 1
ATOM 776 C CA . LYS A 1 98 ? 16.055 -2.032 -14.808 1.00 96.00 98 LYS A CA 1
ATOM 777 C C . LYS A 1 98 ? 16.652 -1.191 -13.674 1.00 96.00 98 LYS A C 1
ATOM 779 O O . LYS A 1 98 ? 16.443 -1.484 -12.498 1.00 96.00 98 LYS A O 1
ATOM 784 N N . GLU A 1 99 ? 17.381 -0.125 -13.998 1.00 94.56 99 GLU A N 1
ATOM 785 C CA . GLU A 1 99 ? 17.890 0.819 -12.992 1.00 94.56 99 GLU A CA 1
ATOM 786 C C . GLU A 1 99 ? 16.753 1.546 -12.257 1.00 94.56 99 GLU A C 1
ATOM 788 O O . GLU A 1 99 ? 16.825 1.760 -11.044 1.00 94.56 99 GLU A O 1
ATOM 793 N N . THR A 1 100 ? 15.686 1.908 -12.972 1.00 95.50 100 THR A N 1
ATOM 794 C CA . THR A 1 100 ? 14.498 2.556 -12.398 1.00 95.50 100 THR A CA 1
ATOM 795 C C . THR A 1 100 ? 13.718 1.597 -11.497 1.00 95.50 100 THR A C 1
ATOM 797 O O . THR A 1 100 ? 13.322 1.988 -10.400 1.00 95.50 100 THR A O 1
ATOM 800 N N . GLU A 1 101 ? 13.566 0.335 -11.895 1.00 95.44 101 GLU A N 1
ATOM 801 C CA . GLU A 1 101 ? 12.966 -0.733 -11.086 1.00 95.44 101 GLU A CA 1
ATOM 802 C C . GLU A 1 101 ? 13.744 -0.957 -9.786 1.00 95.44 101 GLU A C 1
ATOM 804 O O . GLU A 1 101 ? 13.147 -0.961 -8.709 1.00 95.44 101 GLU A O 1
ATOM 809 N N . ASN A 1 102 ? 15.077 -1.038 -9.857 1.00 93.56 102 ASN A N 1
ATOM 810 C CA . ASN A 1 102 ? 15.926 -1.150 -8.667 1.00 93.56 102 ASN A CA 1
ATOM 811 C C . ASN A 1 102 ? 15.737 0.051 -7.723 1.00 93.56 102 ASN A C 1
ATOM 813 O O . ASN A 1 102 ? 15.662 -0.123 -6.507 1.00 93.56 102 ASN A O 1
ATOM 817 N N . LYS A 1 103 ? 15.629 1.274 -8.265 1.00 93.75 103 LYS A N 1
ATOM 818 C CA . LYS A 1 103 ? 15.354 2.486 -7.471 1.00 93.75 103 LYS A CA 1
ATOM 819 C C . LYS A 1 103 ? 13.976 2.436 -6.809 1.00 93.75 103 LYS A C 1
ATOM 821 O O . LYS A 1 103 ? 13.864 2.817 -5.647 1.00 93.75 103 LYS A O 1
ATOM 826 N N . ILE A 1 104 ? 12.947 1.957 -7.512 1.00 94.25 104 ILE A N 1
ATOM 827 C CA . ILE A 1 104 ? 11.616 1.730 -6.926 1.00 94.25 104 ILE A CA 1
ATOM 828 C C . ILE A 1 104 ? 11.709 0.710 -5.786 1.00 94.25 104 ILE A C 1
ATOM 830 O O . ILE A 1 104 ? 11.115 0.929 -4.733 1.00 94.25 104 ILE A O 1
ATOM 834 N N . GLU A 1 105 ? 12.436 -0.393 -5.971 1.00 92.75 105 GLU A N 1
ATOM 835 C CA . GLU A 1 105 ? 12.566 -1.445 -4.957 1.00 92.75 105 GLU A CA 1
ATOM 836 C C . GLU A 1 105 ? 13.286 -0.939 -3.697 1.00 92.75 105 GLU A C 1
ATOM 838 O O . GLU A 1 105 ? 12.796 -1.155 -2.588 1.00 92.75 105 GLU A O 1
ATOM 843 N N . ILE A 1 106 ? 14.384 -0.191 -3.852 1.00 92.00 106 ILE A N 1
ATOM 844 C CA . ILE A 1 106 ? 15.085 0.472 -2.738 1.00 92.00 106 ILE A CA 1
ATOM 845 C C . ILE A 1 106 ? 14.142 1.426 -1.998 1.00 92.00 106 ILE A C 1
ATOM 847 O O . ILE A 1 106 ? 13.999 1.330 -0.779 1.00 92.00 106 ILE A O 1
ATOM 851 N N . PHE A 1 107 ? 13.441 2.295 -2.730 1.00 93.31 107 PHE A N 1
ATOM 852 C CA . PHE A 1 107 ? 12.494 3.241 -2.139 1.00 93.31 107 PHE A CA 1
ATOM 853 C C . PHE A 1 107 ? 11.360 2.527 -1.387 1.00 93.31 107 PHE A C 1
ATOM 855 O O . PHE A 1 107 ? 10.956 2.955 -0.304 1.00 93.31 107 PHE A O 1
ATOM 862 N N . LYS A 1 108 ? 10.880 1.394 -1.920 1.00 92.81 108 LYS A N 1
ATOM 863 C CA . LYS A 1 108 ? 9.887 0.541 -1.256 1.00 92.81 108 LYS A CA 1
ATOM 864 C C . LYS A 1 108 ? 10.408 -0.045 0.056 1.00 92.81 108 LYS A C 1
ATOM 866 O O . LYS A 1 108 ? 9.675 -0.049 1.046 1.00 92.81 108 LYS A O 1
ATOM 871 N N . LEU A 1 109 ? 11.648 -0.533 0.065 1.00 89.88 109 LEU A N 1
ATOM 872 C CA . LEU A 1 109 ? 12.305 -1.134 1.232 1.00 89.88 109 LEU A CA 1
ATOM 873 C C . LEU A 1 109 ? 12.599 -0.121 2.348 1.00 89.88 109 LEU A C 1
ATOM 875 O O . LEU A 1 109 ? 12.611 -0.498 3.518 1.00 89.88 109 LEU A O 1
ATOM 879 N N . GLU A 1 110 ? 12.832 1.143 2.000 1.00 89.88 110 GLU A N 1
ATOM 880 C CA . GLU A 1 110 ? 13.210 2.188 2.953 1.00 89.88 110 GLU A CA 1
ATOM 881 C C . GLU A 1 110 ? 12.044 3.146 3.240 1.00 89.88 110 GLU A C 1
ATOM 883 O O . GLU A 1 110 ? 11.315 2.990 4.225 1.00 89.88 110 GLU A O 1
ATOM 888 N N . GLU A 1 111 ? 11.866 4.148 2.383 1.00 92.38 111 GLU A N 1
ATOM 889 C CA . GLU A 1 111 ? 11.019 5.313 2.639 1.00 92.38 111 GLU A CA 1
ATOM 890 C C . GLU A 1 111 ? 9.531 4.966 2.641 1.00 92.38 111 GLU A C 1
ATOM 892 O O . GLU A 1 111 ? 8.806 5.332 3.571 1.00 92.38 111 GLU A O 1
ATOM 897 N N . TYR A 1 112 ? 9.079 4.199 1.648 1.00 94.06 112 TYR A N 1
ATOM 898 C CA . TYR A 1 112 ? 7.675 3.819 1.530 1.00 94.06 112 TYR A CA 1
ATOM 899 C C . TYR A 1 112 ? 7.211 2.961 2.707 1.00 94.06 112 TYR A C 1
ATOM 901 O O . TYR A 1 112 ? 6.179 3.243 3.313 1.00 94.06 112 TYR A O 1
ATOM 909 N N . SER A 1 113 ? 7.974 1.917 3.050 1.00 92.19 113 SER A N 1
ATOM 910 C CA . SER A 1 113 ? 7.605 1.010 4.141 1.00 92.19 113 SER A CA 1
ATOM 911 C C . SER A 1 113 ? 7.571 1.739 5.484 1.00 92.19 113 SER A C 1
ATOM 913 O O . SER A 1 113 ? 6.697 1.456 6.309 1.00 92.19 113 SER A O 1
ATOM 915 N N . LYS A 1 114 ? 8.457 2.725 5.689 1.00 92.38 114 LYS A N 1
ATOM 916 C CA . LYS A 1 114 ? 8.419 3.605 6.861 1.00 92.38 114 LYS A CA 1
ATOM 917 C C . LYS A 1 114 ? 7.155 4.470 6.875 1.00 92.38 114 LYS A C 1
ATOM 919 O O . LYS A 1 114 ? 6.435 4.441 7.870 1.00 92.38 114 LYS A O 1
ATOM 924 N N . ALA A 1 115 ? 6.858 5.174 5.782 1.00 95.00 115 ALA A N 1
ATOM 925 C CA . ALA A 1 115 ? 5.680 6.039 5.680 1.00 95.00 115 ALA A CA 1
ATOM 926 C C . ALA A 1 115 ? 4.365 5.258 5.854 1.00 95.00 115 ALA A C 1
ATOM 928 O O . ALA A 1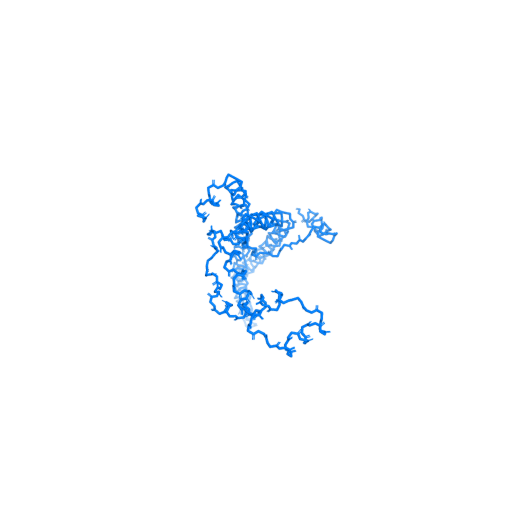 115 ? 3.471 5.694 6.577 1.00 95.00 115 ALA A O 1
ATOM 929 N N . ALA A 1 116 ? 4.265 4.072 5.248 1.00 94.75 116 ALA A N 1
ATOM 930 C CA . ALA A 1 116 ? 3.107 3.193 5.375 1.00 94.75 116 ALA A CA 1
ATOM 931 C C . ALA A 1 116 ? 2.904 2.718 6.822 1.00 94.75 116 ALA A C 1
ATOM 933 O O . ALA A 1 116 ? 1.806 2.851 7.365 1.00 94.75 116 ALA A O 1
ATOM 934 N N . SER A 1 117 ? 3.973 2.236 7.467 1.00 93.44 117 SER A N 1
ATOM 935 C CA . SER A 1 117 ? 3.921 1.781 8.864 1.00 93.44 117 SER A CA 1
ATOM 936 C C . SER A 1 117 ? 3.549 2.916 9.820 1.00 93.44 117 SER A C 1
ATOM 938 O O . SER A 1 117 ? 2.782 2.716 10.759 1.00 93.44 117 SER A O 1
ATOM 940 N N . GLU A 1 118 ? 4.079 4.117 9.588 1.00 95.31 118 GLU A N 1
ATOM 941 C CA . GLU A 1 118 ? 3.791 5.294 10.405 1.00 95.31 118 GLU A CA 1
ATOM 942 C C . GLU A 1 118 ? 2.333 5.747 10.255 1.00 95.31 118 GLU A C 1
ATOM 944 O O . GLU A 1 118 ? 1.655 5.961 11.262 1.00 95.31 118 GLU A O 1
ATOM 949 N N . ALA A 1 119 ? 1.806 5.801 9.028 1.00 96.06 119 ALA A N 1
ATOM 950 C CA . ALA A 1 119 ? 0.407 6.142 8.781 1.00 96.06 119 ALA A CA 1
ATOM 951 C C . ALA A 1 119 ? -0.562 5.134 9.428 1.00 96.06 119 ALA A C 1
ATOM 953 O O . ALA A 1 119 ? -1.542 5.542 10.056 1.00 96.06 119 ALA A O 1
ATOM 954 N N . GLU A 1 120 ? -0.285 3.828 9.333 1.00 95.00 120 GLU A N 1
ATOM 955 C CA . GLU A 1 120 ? -1.082 2.793 10.009 1.00 95.00 120 GLU A CA 1
ATOM 956 C C . GLU A 1 120 ? -1.014 2.906 11.531 1.00 95.00 120 GLU A C 1
ATOM 958 O O . GLU A 1 120 ? -2.046 2.849 12.205 1.00 95.00 120 GLU A O 1
ATOM 963 N N . LEU A 1 121 ? 0.188 3.094 12.082 1.00 95.44 121 LEU A N 1
ATOM 964 C CA . LEU A 1 121 ? 0.390 3.256 13.517 1.00 95.44 121 LEU A CA 1
ATOM 965 C C . LEU A 1 121 ? -0.422 4.443 14.045 1.00 95.44 121 LEU A C 1
ATOM 967 O O . LEU A 1 121 ? -1.164 4.294 15.017 1.00 95.44 121 LEU A O 1
ATOM 971 N N . LYS A 1 122 ? -0.309 5.608 13.398 1.00 96.12 122 LYS A N 1
ATOM 972 C CA . LYS A 1 122 ? -1.016 6.830 13.800 1.00 96.12 122 LYS A CA 1
ATOM 973 C C . LYS A 1 122 ? -2.529 6.687 13.658 1.00 96.12 122 LYS A C 1
ATOM 975 O O . LYS A 1 122 ? -3.254 7.063 14.578 1.00 96.12 122 LYS A O 1
ATOM 980 N N . TYR A 1 123 ? -3.006 6.065 12.579 1.00 95.12 123 TYR A N 1
ATOM 981 C CA . TYR A 1 123 ? -4.428 5.765 12.392 1.00 95.12 123 TYR A CA 1
ATOM 982 C C . TYR A 1 123 ? -4.979 4.879 13.517 1.00 95.12 123 TYR A C 1
ATOM 984 O O . TYR A 1 123 ? -6.016 5.179 14.112 1.00 95.12 123 TYR A O 1
ATOM 992 N N . ASN A 1 124 ? -4.262 3.804 13.855 1.00 93.75 124 ASN A N 1
ATOM 993 C CA . ASN A 1 124 ? -4.658 2.888 14.922 1.00 93.75 124 ASN A CA 1
ATOM 994 C C . ASN A 1 124 ? -4.630 3.571 16.295 1.00 93.75 124 ASN A C 1
ATOM 996 O O . ASN A 1 124 ? -5.547 3.377 17.090 1.00 93.75 124 ASN A O 1
ATOM 1000 N N . GLN A 1 125 ? -3.617 4.397 16.573 1.00 93.88 125 GLN A N 1
ATOM 1001 C CA . GLN A 1 125 ? -3.530 5.175 17.812 1.00 93.88 125 GLN A CA 1
ATOM 1002 C C . GLN A 1 125 ? -4.685 6.171 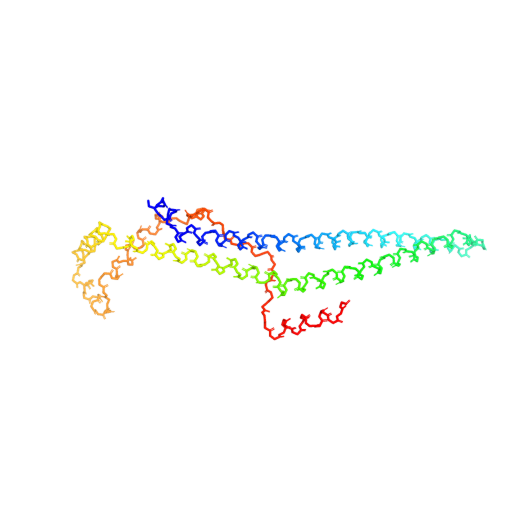17.954 1.00 93.88 125 GLN A C 1
ATOM 1004 O O . GLN A 1 125 ? -5.240 6.304 19.045 1.00 93.88 125 GLN A O 1
ATOM 1009 N N . LEU A 1 126 ? -5.056 6.855 16.871 1.00 92.94 126 LEU A N 1
ATOM 1010 C CA . LEU A 1 126 ? -6.177 7.790 16.849 1.00 92.94 126 LEU A CA 1
ATOM 1011 C C . LEU A 1 126 ? -7.508 7.075 17.103 1.00 92.94 126 LEU A C 1
ATOM 1013 O O . LEU A 1 126 ? -8.261 7.483 17.983 1.00 92.94 126 LEU A O 1
ATOM 1017 N N . ASN A 1 127 ? -7.775 5.978 16.393 1.00 90.38 127 ASN A N 1
ATOM 1018 C CA . ASN A 1 127 ? -9.014 5.221 16.576 1.00 90.38 127 ASN A CA 1
ATOM 1019 C C . ASN A 1 127 ? -9.101 4.553 17.945 1.00 90.38 127 ASN A C 1
ATOM 1021 O O . ASN A 1 127 ? -10.172 4.552 18.544 1.00 90.38 127 ASN A O 1
ATOM 1025 N N . LYS A 1 128 ? -7.985 4.031 18.463 1.00 90.62 128 LYS A N 1
ATOM 1026 C CA . LYS A 1 128 ? -7.932 3.487 19.821 1.00 90.62 128 LYS A CA 1
ATOM 1027 C C . LYS A 1 128 ? -8.263 4.563 20.852 1.00 90.62 128 LYS A C 1
ATOM 1029 O O . LYS A 1 128 ? -9.103 4.324 21.708 1.00 90.62 128 LYS A O 1
ATOM 1034 N N . TYR A 1 129 ? -7.671 5.749 20.726 1.00 90.06 129 TYR A N 1
ATOM 1035 C CA . TYR A 1 129 ? -7.958 6.867 21.623 1.00 90.06 129 TYR A CA 1
ATOM 1036 C C . TYR A 1 129 ? -9.433 7.283 21.575 1.00 90.06 129 TYR A C 1
ATOM 1038 O O . TYR A 1 129 ? -10.062 7.478 22.609 1.00 90.06 129 TYR A O 1
ATOM 1046 N N . VAL A 1 130 ? -10.016 7.373 20.377 1.00 88.06 130 VAL A N 1
ATOM 1047 C CA . VAL A 1 130 ? -11.440 7.702 20.236 1.00 88.06 130 VAL A CA 1
ATOM 1048 C C . VAL A 1 130 ? -12.317 6.608 20.837 1.00 88.06 130 VAL A C 1
ATOM 1050 O O . VAL A 1 130 ? -13.288 6.916 21.521 1.00 88.06 130 VAL A O 1
ATOM 1053 N N . PHE A 1 131 ? -11.969 5.341 20.623 1.00 87.00 131 PHE A N 1
ATOM 1054 C CA . PHE A 1 131 ? -12.679 4.224 21.231 1.00 87.00 131 PHE A CA 1
ATOM 1055 C C . PHE A 1 131 ? -12.616 4.277 22.765 1.00 87.00 131 PHE A C 1
ATOM 1057 O O . PHE A 1 131 ? -13.638 4.089 23.420 1.00 87.00 131 PHE A O 1
ATOM 1064 N N . GLU A 1 132 ? -11.455 4.595 23.338 1.00 87.31 132 GLU A N 1
ATOM 1065 C CA . GLU A 1 132 ? -11.275 4.787 24.782 1.00 87.31 132 GLU A CA 1
ATOM 1066 C C . GLU A 1 132 ? -12.115 5.954 25.313 1.00 87.31 132 GLU A C 1
ATOM 1068 O O . GLU A 1 132 ? -12.831 5.776 26.293 1.00 87.31 132 GLU A O 1
ATOM 1073 N N . LEU A 1 133 ? -12.135 7.102 24.626 1.00 82.62 133 LEU A N 1
ATOM 1074 C CA . LEU A 1 133 ? -13.021 8.222 24.976 1.00 82.62 133 LEU A CA 1
ATOM 1075 C C . LEU A 1 133 ? -14.500 7.827 24.943 1.00 82.62 133 LEU A C 1
ATOM 1077 O O . LEU A 1 133 ? -15.301 8.338 25.718 1.00 82.62 133 LEU A O 1
ATOM 1081 N N . THR A 1 134 ? -14.878 6.912 24.048 1.00 79.12 134 THR A N 1
ATOM 1082 C CA . THR A 1 134 ? -16.264 6.445 23.963 1.00 79.12 134 THR A CA 1
ATOM 1083 C C . THR A 1 134 ? -16.646 5.439 25.050 1.00 79.12 134 THR A C 1
ATOM 1085 O O . THR A 1 134 ? -17.832 5.155 25.204 1.00 79.12 134 THR A O 1
ATOM 1088 N N . GLN A 1 135 ? -15.690 4.918 25.830 1.00 79.38 135 GLN A N 1
ATOM 1089 C CA . GLN A 1 135 ? -15.989 4.009 26.945 1.00 79.38 135 GLN A CA 1
ATOM 1090 C C . GLN A 1 135 ? -16.767 4.705 28.065 1.00 79.38 135 GLN A C 1
ATOM 1092 O O . GLN A 1 135 ? -17.597 4.066 28.706 1.00 79.38 135 GLN A O 1
ATOM 1097 N N . GLU A 1 136 ? -16.575 6.014 28.255 1.00 69.44 136 GLU A N 1
ATOM 1098 C CA . GLU A 1 136 ? -17.368 6.804 29.206 1.00 69.44 136 GLU A CA 1
ATOM 1099 C C . GLU A 1 136 ? -18.868 6.764 28.865 1.00 69.44 136 GLU A C 1
ATOM 1101 O O . GLU A 1 136 ? -19.699 6.793 29.766 1.00 69.44 136 GLU A O 1
ATOM 1106 N N . PHE A 1 137 ? -19.239 6.579 27.590 1.00 69.06 137 PHE A N 1
ATOM 1107 C CA . PHE A 1 137 ? -20.645 6.421 27.192 1.00 69.06 137 PHE A CA 1
ATOM 1108 C C . PHE A 1 137 ? -21.247 5.084 27.607 1.00 69.06 137 PHE A C 1
ATOM 1110 O O . PHE A 1 137 ? -22.454 4.991 27.796 1.00 69.06 137 PHE A O 1
ATOM 1117 N N . ILE A 1 138 ? -20.431 4.038 27.745 1.00 70.38 138 ILE A N 1
ATOM 1118 C CA . ILE A 1 138 ? -20.908 2.747 28.254 1.00 70.38 138 ILE A CA 1
ATOM 1119 C C . ILE A 1 138 ? -21.221 2.868 29.750 1.00 70.38 138 ILE A C 1
ATOM 1121 O O . ILE A 1 138 ? -22.073 2.145 30.250 1.00 70.38 138 ILE A O 1
ATOM 1125 N N . GLN A 1 139 ? -20.579 3.808 30.446 1.00 73.38 139 GLN A N 1
ATOM 1126 C CA . GLN A 1 139 ? -20.829 4.116 31.854 1.00 73.38 139 GLN A CA 1
ATOM 1127 C C . GLN A 1 139 ? -21.870 5.226 32.056 1.00 73.38 139 GLN A C 1
ATOM 1129 O O . GLN A 1 139 ? -22.060 5.676 33.184 1.00 73.38 139 GLN A O 1
ATOM 1134 N N . ASP A 1 140 ? -22.549 5.662 30.990 1.00 82.75 140 ASP A N 1
ATOM 1135 C CA . ASP A 1 140 ? -23.632 6.635 31.087 1.00 82.75 140 ASP A CA 1
ATOM 1136 C C . ASP A 1 140 ? -24.734 6.105 32.015 1.00 82.75 140 ASP A C 1
ATOM 1138 O O . ASP A 1 140 ? -25.277 5.014 31.816 1.00 82.75 140 ASP A O 1
ATOM 1142 N N . GLU A 1 141 ? -25.033 6.870 33.065 1.00 85.56 141 GLU A N 1
ATOM 1143 C CA . GLU A 1 141 ? -25.893 6.410 34.153 1.00 85.56 141 GLU A CA 1
ATOM 1144 C C . GLU A 1 141 ? -27.315 6.111 33.658 1.00 85.56 141 GLU A C 1
ATOM 1146 O O . GLU A 1 141 ? -27.917 5.120 34.069 1.00 85.56 141 GLU A O 1
ATOM 1151 N N . GLU A 1 142 ? -27.831 6.904 32.716 1.00 87.69 142 GLU A N 1
ATOM 1152 C CA . GLU A 1 142 ? -29.158 6.697 32.138 1.00 87.69 142 GLU A CA 1
ATOM 1153 C C . GLU A 1 142 ? -29.204 5.415 31.291 1.00 87.69 142 GLU A C 1
ATOM 1155 O O . GLU A 1 142 ? -30.153 4.627 31.394 1.00 87.69 142 GLU A O 1
ATOM 1160 N N . LEU A 1 143 ? -28.175 5.171 30.472 1.00 86.75 143 LEU A N 1
ATOM 1161 C CA . LEU A 1 143 ? -28.048 3.941 29.688 1.00 86.75 143 LEU A CA 1
ATOM 1162 C C . LEU A 1 143 ? -27.957 2.704 30.591 1.00 86.75 143 LEU A C 1
ATOM 1164 O O . LEU A 1 143 ? -28.682 1.729 30.373 1.00 86.75 143 LEU A O 1
ATOM 1168 N N . ILE A 1 144 ? -27.104 2.748 31.615 1.00 89.75 144 ILE A N 1
ATOM 1169 C CA . ILE A 1 144 ? -26.915 1.643 32.561 1.00 89.75 144 ILE A CA 1
ATOM 1170 C C . ILE A 1 144 ? -28.190 1.379 33.364 1.00 89.75 144 ILE A C 1
ATOM 1172 O O . ILE A 1 144 ? -28.591 0.223 33.502 1.00 89.75 144 ILE A O 1
ATOM 1176 N N . GLN A 1 145 ? -28.880 2.416 33.843 1.00 91.75 145 GLN A N 1
ATOM 1177 C CA . GLN A 1 145 ? -30.150 2.252 34.555 1.00 91.75 145 GLN A CA 1
ATOM 1178 C C . GLN A 1 145 ? -31.211 1.574 33.677 1.00 91.75 145 GLN A C 1
ATOM 1180 O O . GLN A 1 145 ? -31.899 0.661 34.141 1.00 91.75 145 GLN A O 1
ATOM 1185 N N . LYS A 1 146 ? -31.314 1.951 32.395 1.00 92.38 146 LYS A N 1
ATOM 1186 C CA . LYS A 1 146 ? -32.226 1.295 31.442 1.00 92.38 146 LYS A CA 1
ATOM 1187 C C . LYS A 1 146 ? -31.851 -0.166 31.201 1.00 92.38 146 LYS A C 1
ATOM 1189 O O . LYS A 1 146 ? -32.737 -1.019 31.193 1.00 92.38 146 LYS A O 1
ATOM 1194 N N . LEU A 1 147 ? -30.564 -0.468 31.031 1.00 91.12 147 LEU A N 1
ATOM 1195 C CA . LEU A 1 147 ? -30.088 -1.844 30.862 1.00 91.12 147 LEU A CA 1
ATOM 1196 C C . LEU A 1 147 ? -30.379 -2.700 32.101 1.00 91.12 147 LEU A C 1
ATOM 1198 O O . LEU A 1 147 ? -30.888 -3.809 31.958 1.00 91.12 147 LEU A O 1
ATOM 1202 N N . ASN A 1 148 ? -30.147 -2.168 33.302 1.00 92.12 148 ASN A N 1
ATOM 1203 C CA . ASN A 1 148 ? -30.456 -2.850 34.560 1.00 92.12 148 ASN A CA 1
ATOM 1204 C C . ASN A 1 148 ? -31.958 -3.117 34.709 1.00 92.12 148 ASN A C 1
ATOM 1206 O O . ASN A 1 148 ? -32.350 -4.216 35.097 1.00 92.12 148 ASN A O 1
ATOM 1210 N N . PHE A 1 149 ? -32.807 -2.147 34.359 1.00 93.69 149 PHE A N 1
ATOM 1211 C CA . PHE A 1 149 ? -34.259 -2.329 34.360 1.00 93.69 149 PHE A CA 1
ATOM 1212 C C . PHE A 1 149 ? -34.700 -3.443 33.398 1.00 93.69 149 PHE A C 1
ATOM 1214 O O . PHE A 1 149 ? -35.472 -4.321 33.784 1.00 93.69 149 PHE A O 1
ATOM 1221 N N . LEU A 1 150 ? -34.178 -3.451 32.166 1.00 93.75 150 LEU A N 1
ATOM 1222 C CA . LEU A 1 150 ? -34.479 -4.492 31.177 1.00 93.75 150 LEU A CA 1
ATOM 1223 C C . LEU A 1 150 ? -33.984 -5.874 31.619 1.00 93.75 150 LEU A C 1
ATOM 1225 O O . LEU A 1 150 ? -34.711 -6.853 31.465 1.00 93.75 150 LEU A O 1
ATOM 1229 N N . CYS A 1 151 ? -32.788 -5.952 32.204 1.00 93.25 151 CYS A N 1
ATOM 1230 C CA . CYS A 1 151 ? -32.261 -7.189 32.773 1.00 93.25 151 CYS A CA 1
ATOM 1231 C C . CYS A 1 151 ? -33.151 -7.694 33.918 1.00 93.25 151 CYS A C 1
ATOM 1233 O O . CYS A 1 151 ? -33.442 -8.885 33.989 1.00 93.25 151 CYS A O 1
ATOM 1235 N N . GLY A 1 152 ? -33.642 -6.795 34.778 1.00 93.00 152 GLY A N 1
ATOM 1236 C CA . GLY A 1 152 ? -34.595 -7.131 35.836 1.00 93.00 152 GLY A CA 1
ATOM 1237 C C . GLY A 1 152 ? -35.890 -7.728 35.283 1.00 93.00 152 GLY A C 1
ATOM 1238 O O . GLY A 1 152 ? -36.306 -8.798 35.718 1.00 93.00 152 GLY A O 1
ATOM 1239 N N . LEU A 1 153 ? -36.486 -7.099 34.263 1.00 92.44 153 LEU A N 1
ATOM 1240 C CA . LEU A 1 153 ? -37.674 -7.645 33.595 1.00 92.44 153 LEU A CA 1
ATOM 1241 C C . LEU A 1 153 ? -37.407 -9.012 32.952 1.00 92.44 153 LEU A C 1
ATOM 1243 O O . LEU A 1 153 ? -38.244 -9.904 33.055 1.00 92.44 153 LEU A O 1
ATOM 1247 N N . TYR A 1 154 ? -36.242 -9.193 32.327 1.00 92.00 154 TYR A N 1
ATOM 1248 C CA . TYR A 1 154 ? -35.839 -10.479 31.763 1.00 92.00 154 TYR A CA 1
ATOM 1249 C C . TYR A 1 154 ? -35.795 -11.573 32.839 1.00 92.00 154 TYR A C 1
ATOM 1251 O O . TYR A 1 154 ? -36.373 -12.639 32.644 1.00 92.00 154 TYR A O 1
ATOM 1259 N N . VAL A 1 155 ? -35.197 -11.294 34.003 1.00 89.06 155 VAL A N 1
ATOM 1260 C CA . VAL A 1 155 ? -35.113 -12.237 35.137 1.00 89.06 155 VAL A CA 1
ATOM 1261 C C . VAL A 1 155 ? -36.497 -12.632 35.668 1.00 89.06 155 VAL A C 1
ATOM 1263 O O . VAL A 1 155 ? -36.710 -13.794 36.037 1.00 89.06 155 VAL A O 1
ATOM 1266 N N . GLU A 1 156 ? -37.438 -11.687 35.708 1.00 90.94 156 GLU A N 1
ATOM 1267 C CA . GLU A 1 156 ? -38.827 -11.940 36.117 1.00 90.94 156 GLU A CA 1
ATOM 1268 C C . GLU A 1 156 ? -39.589 -12.806 35.102 1.00 90.94 156 GLU A C 1
ATOM 1270 O O . GLU A 1 156 ? -40.464 -13.580 35.486 1.00 90.94 156 GLU A O 1
ATOM 1275 N N . CYS A 1 157 ? -39.240 -12.730 33.814 1.00 88.75 157 CYS A N 1
ATOM 1276 C CA . CYS A 1 157 ? -39.824 -13.584 32.778 1.00 88.75 157 CYS A CA 1
ATOM 1277 C C . CYS A 1 157 ? -39.290 -15.023 32.787 1.00 88.75 157 CYS A C 1
ATOM 1279 O O . CYS A 1 157 ? -39.953 -15.896 32.229 1.00 88.75 157 CYS A O 1
ATOM 1281 N N . LEU A 1 158 ? -38.130 -15.277 33.404 1.00 88.81 158 LEU A N 1
ATOM 1282 C CA . LEU A 1 158 ? -37.538 -16.613 33.456 1.00 88.81 158 LEU A CA 1
ATOM 1283 C C . LEU A 1 158 ? -38.322 -17.544 34.387 1.00 88.81 158 LEU A C 1
ATOM 1285 O O . LEU A 1 158 ? -38.517 -17.254 35.579 1.00 88.81 158 LEU A O 1
ATOM 1289 N N . ASP A 1 159 ? -38.689 -18.713 33.871 1.00 89.06 159 ASP A N 1
ATOM 1290 C CA . ASP A 1 159 ? -39.351 -19.751 34.652 1.00 89.06 159 ASP A CA 1
ATOM 1291 C C . ASP A 1 159 ? -38.361 -20.550 35.531 1.00 89.06 159 ASP A C 1
ATOM 1293 O O . ASP A 1 159 ? -37.135 -20.411 35.467 1.00 89.06 159 ASP A O 1
ATOM 1297 N N . MET A 1 160 ? -38.889 -21.409 36.409 1.00 84.12 160 MET A N 1
ATOM 1298 C CA . MET A 1 160 ? -38.054 -22.206 37.321 1.00 84.12 160 MET A CA 1
ATOM 1299 C C . MET A 1 160 ? -37.157 -23.219 36.592 1.00 84.12 160 MET A C 1
ATOM 1301 O O . MET A 1 160 ? -36.110 -23.592 37.121 1.00 84.12 160 MET A O 1
ATOM 1305 N N . ARG A 1 161 ? -37.537 -23.691 35.399 1.00 86.69 161 ARG A N 1
ATOM 1306 C CA . ARG A 1 161 ? -36.727 -24.642 34.621 1.00 86.69 161 ARG A CA 1
ATOM 1307 C C . ARG A 1 161 ? -35.558 -23.925 33.965 1.00 86.69 161 ARG A C 1
ATOM 1309 O O . ARG A 1 161 ? -34.442 -24.440 33.999 1.00 86.69 161 ARG A O 1
ATOM 1316 N N . GLU A 1 162 ? -35.796 -22.741 33.422 1.00 85.62 162 GLU A N 1
ATOM 1317 C CA . GLU A 1 162 ? -34.782 -21.875 32.830 1.00 85.62 162 GLU A CA 1
ATOM 1318 C C . GLU A 1 162 ? -33.769 -21.446 33.893 1.00 85.62 162 GLU A C 1
ATOM 1320 O O . GLU A 1 162 ? -32.570 -21.655 33.713 1.00 85.62 162 GLU A O 1
ATOM 1325 N N . LYS A 1 163 ? -34.235 -20.992 35.065 1.00 83.25 163 LYS A N 1
ATOM 1326 C CA . LYS A 1 163 ? -33.364 -20.658 36.210 1.00 83.25 163 LYS A CA 1
ATOM 1327 C C . LYS A 1 163 ? -32.497 -21.842 36.651 1.00 83.25 163 LYS A C 1
ATOM 1329 O O . LYS A 1 163 ? -31.293 -21.684 36.852 1.00 83.25 163 LYS A O 1
ATOM 1334 N N . ASN A 1 164 ? -33.078 -23.041 36.741 1.00 84.75 164 ASN A N 1
ATOM 1335 C CA . ASN A 1 164 ? -32.328 -24.257 37.073 1.00 84.75 164 ASN A CA 1
ATOM 1336 C C . ASN A 1 164 ? -31.306 -24.631 35.990 1.00 84.75 164 ASN A C 1
ATOM 1338 O O . ASN A 1 164 ? -30.209 -25.079 36.316 1.00 84.75 164 ASN A O 1
ATOM 1342 N N . THR A 1 165 ? -31.642 -24.430 34.715 1.00 88.69 165 THR A N 1
ATOM 1343 C CA . THR A 1 165 ? -30.737 -24.693 33.587 1.00 88.69 165 THR A CA 1
ATOM 1344 C C . THR A 1 165 ? -29.535 -23.751 33.624 1.00 88.69 165 THR A C 1
ATOM 1346 O O . THR A 1 165 ? -28.399 -24.200 33.489 1.00 88.69 165 THR A O 1
ATOM 1349 N N . LEU A 1 166 ? -29.763 -22.462 33.893 1.00 88.12 166 LEU A N 1
ATOM 1350 C CA . LEU A 1 166 ? -28.691 -21.476 34.053 1.00 88.12 166 LEU A CA 1
ATOM 1351 C C . LEU A 1 166 ? -27.750 -21.840 35.209 1.00 88.12 166 LEU A C 1
ATOM 1353 O O . LEU A 1 166 ? -26.533 -21.824 35.025 1.00 88.12 166 LEU A O 1
ATOM 1357 N N . MET A 1 167 ? -28.296 -22.253 36.362 1.00 83.56 167 MET A N 1
ATOM 1358 C CA . MET A 1 167 ? -27.484 -22.735 37.488 1.00 83.56 167 MET A CA 1
ATOM 1359 C C . MET A 1 167 ? -26.673 -23.988 37.134 1.00 83.56 167 MET A C 1
ATOM 1361 O O . MET A 1 167 ? -25.497 -24.064 37.473 1.00 83.56 167 MET A O 1
ATOM 1365 N N . GLN A 1 168 ? -27.269 -24.964 36.442 1.00 87.31 168 GLN A N 1
ATOM 1366 C CA . GLN A 1 168 ? -26.573 -26.196 36.042 1.00 87.31 168 GLN A CA 1
ATOM 1367 C C . GLN A 1 168 ? -25.425 -25.934 35.065 1.00 87.31 168 GLN A C 1
ATOM 1369 O O . GLN A 1 168 ? -24.400 -26.613 35.120 1.00 87.31 168 GLN A O 1
ATOM 1374 N N . LEU A 1 169 ? -25.592 -24.950 34.183 1.00 89.19 169 LEU A N 1
ATOM 1375 C CA . LEU A 1 169 ? -24.581 -24.545 33.211 1.00 89.19 169 LEU A CA 1
ATOM 1376 C C . LEU A 1 169 ? -23.574 -23.527 33.775 1.00 89.19 169 LEU A C 1
ATOM 1378 O O . LEU A 1 169 ? -22.682 -23.108 33.041 1.00 89.19 169 LEU A O 1
ATOM 1382 N N . ASN A 1 170 ? -23.688 -23.136 35.053 1.00 85.44 170 ASN A N 1
ATOM 1383 C CA . ASN A 1 170 ? -22.903 -22.062 35.678 1.00 85.44 170 ASN A CA 1
ATOM 1384 C C . ASN A 1 170 ? -22.921 -20.753 34.862 1.00 85.44 170 ASN A C 1
ATOM 1386 O O . ASN A 1 170 ? -21.911 -20.053 34.766 1.00 85.44 170 ASN A O 1
ATOM 1390 N N . MET A 1 171 ? -24.062 -20.430 34.251 1.00 88.94 171 MET A N 1
ATOM 1391 C CA . MET A 1 171 ? -24.232 -19.211 33.464 1.00 88.94 171 MET A CA 1
ATOM 1392 C C . MET A 1 171 ? -24.786 -18.081 34.328 1.00 88.94 171 MET A C 1
ATOM 1394 O O . MET A 1 171 ? -25.728 -18.261 35.099 1.00 88.94 171 MET A O 1
ATOM 1398 N N . VAL A 1 172 ? -24.205 -16.895 34.162 1.00 88.81 172 VAL A N 1
ATOM 1399 C CA . VAL A 1 172 ? -24.629 -15.665 34.836 1.00 88.81 172 VAL A CA 1
ATOM 1400 C C . VAL A 1 172 ? -25.785 -15.044 34.046 1.00 88.81 172 VAL A C 1
ATOM 1402 O O . VAL A 1 172 ? -25.686 -14.899 32.826 1.00 88.81 172 VAL A O 1
ATOM 1405 N N . VAL A 1 173 ? -26.890 -14.698 34.716 1.00 88.12 173 VAL A N 1
ATOM 1406 C CA . VAL A 1 173 ? -28.138 -14.259 34.055 1.00 88.12 173 VAL A CA 1
ATOM 1407 C C . VAL A 1 173 ? -27.907 -13.008 33.208 1.00 88.12 173 VAL A C 1
ATOM 1409 O O . VAL A 1 173 ? -28.397 -12.920 32.087 1.00 88.12 173 VAL A O 1
ATOM 1412 N N . GLU A 1 174 ? -27.092 -12.083 33.704 1.00 90.56 174 GLU A N 1
ATOM 1413 C CA . GLU A 1 174 ? -26.694 -10.850 33.032 1.00 90.56 174 GLU A CA 1
ATOM 1414 C C . GLU A 1 174 ? -25.990 -11.136 31.700 1.00 90.56 174 GLU A C 1
ATOM 1416 O O . GLU A 1 174 ? -26.212 -10.440 30.712 1.00 90.56 174 GLU A O 1
ATOM 1421 N N . GLN A 1 175 ? -25.171 -12.187 31.641 1.00 89.25 175 GLN A N 1
ATOM 1422 C CA . GLN A 1 175 ? -24.465 -12.572 30.422 1.00 89.25 175 GLN A CA 1
ATOM 1423 C C . GLN A 1 175 ? -25.433 -13.120 29.369 1.00 89.25 175 GLN A C 1
ATOM 1425 O O . GLN A 1 175 ? -25.343 -12.746 28.200 1.00 89.25 175 GLN A O 1
ATOM 1430 N N . VAL A 1 176 ? -26.375 -13.968 29.788 1.00 91.06 176 VAL A N 1
ATOM 1431 C CA . VAL A 1 176 ? -27.404 -14.530 28.898 1.00 91.06 176 VAL A CA 1
ATOM 1432 C C . VAL A 1 176 ? -28.337 -13.432 28.395 1.00 91.06 176 VAL A C 1
ATOM 1434 O O . VAL A 1 176 ? -28.598 -13.348 27.195 1.00 91.06 176 VAL A O 1
ATOM 1437 N N . PHE A 1 177 ? -28.754 -12.529 29.285 1.00 93.25 177 PHE A N 1
ATOM 1438 C CA . PHE A 1 177 ? -29.519 -11.341 28.926 1.00 93.25 177 PHE A CA 1
ATOM 1439 C C . PHE A 1 177 ? -28.795 -10.504 27.867 1.00 93.25 177 PHE A C 1
ATOM 1441 O O . PHE A 1 177 ? -29.396 -10.170 26.848 1.00 93.25 177 PHE A O 1
ATOM 1448 N N . LEU A 1 178 ? -27.511 -10.184 28.063 1.00 92.94 178 LEU A N 1
ATOM 1449 C CA . LEU A 1 178 ? -26.743 -9.392 27.097 1.00 92.94 178 LEU A CA 1
ATOM 1450 C C . LEU A 1 178 ? -26.613 -10.099 25.745 1.00 92.94 178 LEU A C 1
ATOM 1452 O O . LEU A 1 178 ? -26.678 -9.442 24.703 1.00 92.94 178 LEU A O 1
ATOM 1456 N N . GLU A 1 179 ? -26.466 -11.422 25.737 1.00 92.31 179 GLU A N 1
ATOM 1457 C CA . GLU A 1 179 ? -26.404 -12.198 24.503 1.00 92.31 179 GLU A CA 1
ATOM 1458 C C . GLU A 1 179 ? -27.736 -12.155 23.741 1.00 92.31 179 GLU A C 1
ATOM 1460 O O . GLU A 1 179 ? -27.751 -11.863 22.540 1.00 92.31 179 GLU A O 1
ATOM 1465 N N . ASP A 1 180 ? -28.862 -12.358 24.420 1.00 91.25 180 ASP A N 1
ATOM 1466 C CA . ASP A 1 180 ? -30.187 -12.296 23.800 1.00 91.25 180 ASP A CA 1
ATOM 1467 C C . ASP A 1 180 ? -30.574 -10.873 23.383 1.00 91.25 180 ASP A C 1
ATOM 1469 O O . ASP A 1 180 ? -31.072 -10.659 22.272 1.00 91.25 180 ASP A O 1
ATOM 1473 N N . PHE A 1 181 ? -30.263 -9.880 24.215 1.00 92.44 181 PHE A N 1
ATOM 1474 C CA . PHE A 1 181 ? -30.425 -8.468 23.887 1.00 92.44 181 PHE A CA 1
ATOM 1475 C C . PHE A 1 181 ? -29.617 -8.103 22.637 1.00 92.44 181 PHE A C 1
ATOM 1477 O O . PHE A 1 181 ? -30.137 -7.455 21.725 1.00 92.44 181 PHE A O 1
ATOM 1484 N N . SER A 1 182 ? -28.377 -8.595 22.522 1.00 92.44 182 SER A N 1
ATOM 1485 C CA . SER A 1 182 ? -27.552 -8.360 21.335 1.00 92.44 182 SER A CA 1
ATOM 1486 C C . SER A 1 182 ? -28.213 -8.887 20.059 1.00 92.44 182 SER A C 1
ATOM 1488 O O . SER A 1 182 ? -28.177 -8.205 19.035 1.00 92.44 182 SER A O 1
ATOM 1490 N N . LYS A 1 183 ? -28.889 -10.045 20.107 1.00 93.00 183 LYS A N 1
ATOM 1491 C CA . LYS A 1 183 ? -29.605 -10.612 18.950 1.00 93.00 183 LYS A CA 1
ATOM 1492 C C . LYS A 1 183 ? -30.760 -9.715 18.504 1.00 93.00 183 LYS A C 1
ATOM 1494 O O . LYS A 1 183 ? -31.007 -9.622 17.304 1.00 93.00 183 LYS A O 1
ATOM 1499 N N . GLN A 1 184 ? -31.434 -9.040 19.437 1.00 90.69 184 GLN A N 1
ATOM 1500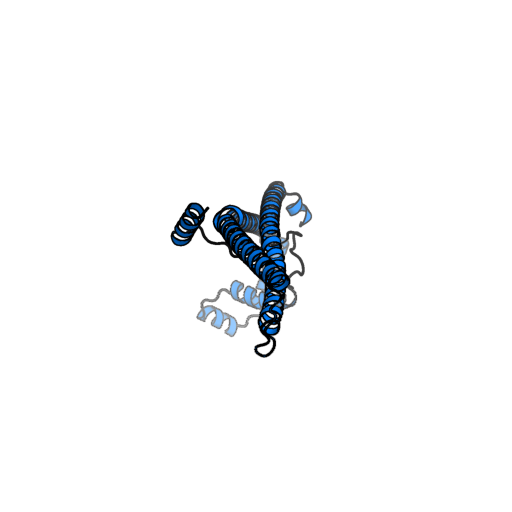 C CA . GLN A 1 184 ? -32.528 -8.116 19.121 1.00 90.69 184 GLN A CA 1
ATOM 1501 C C . GLN A 1 184 ? -32.040 -6.765 18.593 1.00 90.69 184 GLN A C 1
ATOM 1503 O O . GLN A 1 184 ? -32.665 -6.189 17.704 1.00 90.69 184 GLN A O 1
ATOM 1508 N N . VAL A 1 185 ? -30.922 -6.254 19.113 1.00 90.81 185 VAL A N 1
ATOM 1509 C CA . VAL A 1 185 ? -30.394 -4.937 18.721 1.00 90.81 185 VAL A CA 1
ATOM 1510 C C . VAL A 1 185 ? -29.558 -5.014 17.442 1.00 90.81 185 VAL A C 1
ATOM 1512 O O . VAL A 1 185 ? -29.542 -4.065 16.658 1.00 90.81 185 VAL A O 1
ATOM 1515 N N . ARG A 1 186 ? -28.898 -6.147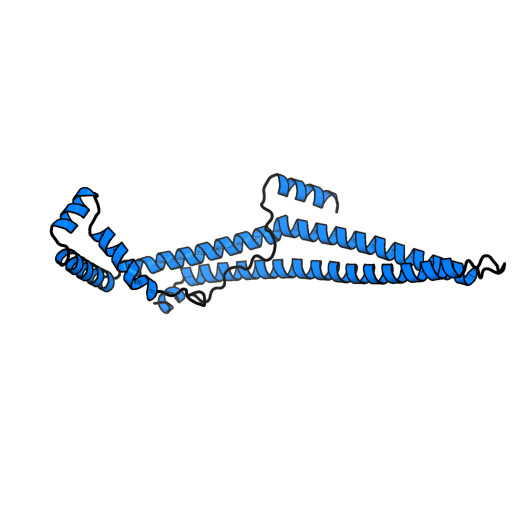 17.173 1.00 90.81 186 ARG A N 1
ATOM 1516 C CA . ARG A 1 186 ? -28.012 -6.332 16.012 1.00 90.81 186 ARG A CA 1
ATOM 1517 C C . ARG A 1 186 ? -28.653 -5.978 14.662 1.00 90.81 186 ARG A C 1
ATOM 1519 O O . ARG A 1 186 ? -27.977 -5.300 13.897 1.00 90.81 186 ARG A O 1
ATOM 1526 N N . PRO A 1 187 ? -29.912 -6.347 14.347 1.00 92.56 187 PRO A N 1
ATOM 1527 C CA . PRO A 1 187 ? -30.567 -5.933 13.102 1.00 92.56 187 PRO A CA 1
ATOM 1528 C C . PRO A 1 187 ? -30.716 -4.411 12.947 1.00 92.56 187 PRO A C 1
ATOM 1530 O O . PRO A 1 187 ? -30.773 -3.904 11.827 1.00 92.56 187 PRO A O 1
ATOM 1533 N N . SER A 1 188 ? -30.767 -3.683 14.063 1.00 90.56 188 SER A N 1
ATOM 1534 C CA . SER A 1 188 ? -30.890 -2.223 14.096 1.00 90.56 188 SER A CA 1
ATOM 1535 C C . SER A 1 188 ? -29.537 -1.512 13.975 1.00 90.56 188 SER A C 1
ATOM 1537 O O . SER A 1 188 ? -29.496 -0.337 13.609 1.00 90.56 188 SER A O 1
ATOM 1539 N N . ILE A 1 189 ? -28.425 -2.205 14.246 1.00 87.94 189 ILE A N 1
ATOM 1540 C CA . ILE A 1 189 ? -27.064 -1.674 14.106 1.00 87.94 189 ILE A CA 1
ATOM 1541 C C . ILE A 1 189 ? -26.569 -1.950 12.686 1.00 87.94 189 ILE A C 1
ATOM 1543 O O . ILE A 1 189 ? -26.362 -3.094 12.285 1.00 87.94 189 ILE A O 1
ATOM 1547 N N . LYS A 1 190 ? -26.332 -0.884 11.920 1.00 86.81 190 LYS A N 1
ATOM 1548 C CA . LYS A 1 190 ? -25.761 -0.967 10.571 1.00 86.81 190 LYS A CA 1
ATOM 1549 C C . LYS A 1 190 ? -24.295 -0.566 10.584 1.00 86.81 190 LYS A C 1
ATOM 1551 O O . LYS A 1 190 ? -23.899 0.337 11.318 1.00 86.81 190 LYS A O 1
ATOM 1556 N N . ASN A 1 191 ? -23.509 -1.199 9.715 1.00 81.94 191 ASN A N 1
ATOM 1557 C CA . ASN A 1 191 ? -22.169 -0.708 9.423 1.00 81.94 191 ASN A CA 1
ATOM 1558 C C . ASN A 1 191 ? -22.278 0.693 8.807 1.00 81.94 191 ASN A C 1
ATOM 1560 O O . ASN A 1 191 ? -23.065 0.880 7.874 1.00 81.94 191 ASN A O 1
ATOM 1564 N N . PRO A 1 192 ? -21.520 1.676 9.312 1.00 81.38 192 PRO A N 1
ATOM 1565 C CA . PRO A 1 192 ? -21.570 3.020 8.768 1.00 81.38 192 PRO A CA 1
ATOM 1566 C C . PRO A 1 192 ? -20.940 3.042 7.367 1.00 81.38 192 PRO A C 1
ATOM 1568 O O . PRO A 1 192 ? -19.889 2.446 7.140 1.00 81.38 192 PRO A O 1
ATOM 1571 N N . GLU A 1 193 ? -21.572 3.745 6.423 1.00 81.12 193 GLU A N 1
ATOM 1572 C CA . GLU A 1 193 ? -21.066 3.886 5.043 1.00 81.12 193 GLU A CA 1
ATOM 1573 C C . GLU A 1 193 ? -19.762 4.692 4.974 1.00 81.12 193 GLU A C 1
ATOM 1575 O O . GLU A 1 193 ? -18.947 4.516 4.069 1.00 81.12 193 GLU A O 1
ATOM 1580 N N . LYS A 1 194 ? -19.564 5.594 5.939 1.00 80.38 194 LYS A N 1
ATOM 1581 C CA . LYS A 1 194 ? -18.374 6.435 6.082 1.00 80.38 194 LYS A CA 1
ATOM 1582 C C . LYS A 1 194 ? -17.820 6.299 7.486 1.00 80.38 194 LYS A C 1
ATOM 1584 O O . LYS A 1 194 ? -18.562 6.034 8.429 1.00 80.38 194 LYS A O 1
ATOM 1589 N N . HIS A 1 195 ? -16.519 6.534 7.635 1.00 79.75 195 HIS A N 1
ATOM 1590 C CA . HIS A 1 195 ? -15.906 6.541 8.955 1.00 79.75 195 HIS A CA 1
ATOM 1591 C C . HIS A 1 195 ? -16.629 7.559 9.859 1.00 79.75 195 HIS A C 1
ATOM 1593 O O . HIS A 1 195 ? -16.784 8.708 9.435 1.00 79.75 195 HIS A O 1
ATOM 1599 N N . PRO A 1 196 ? -17.035 7.198 11.093 1.00 77.62 196 PRO A N 1
ATOM 1600 C CA . PRO A 1 196 ? -17.813 8.079 11.976 1.00 77.62 196 PRO A CA 1
ATOM 1601 C C . PRO A 1 196 ? -17.156 9.438 12.257 1.00 77.62 196 PRO A C 1
ATOM 1603 O O . PRO A 1 196 ? -17.828 10.409 12.579 1.00 77.62 196 PRO A O 1
ATOM 1606 N N . LEU A 1 197 ? -15.830 9.499 12.118 1.00 78.12 197 LEU A N 1
ATOM 1607 C CA . LEU A 1 197 ? -15.012 10.692 12.349 1.00 78.12 197 LEU A CA 1
ATOM 1608 C C . LEU A 1 197 ? -14.616 11.435 11.063 1.00 78.12 197 LEU A C 1
ATOM 1610 O O . LEU A 1 197 ? -13.840 12.384 11.126 1.00 78.12 197 LEU A O 1
ATOM 1614 N N . GLY A 1 198 ? -15.072 10.973 9.894 1.00 79.81 198 GLY A N 1
ATOM 1615 C CA . GLY A 1 198 ? -14.664 11.522 8.596 1.00 79.81 198 GLY A CA 1
ATOM 1616 C C . GLY A 1 198 ? -13.180 11.319 8.264 1.00 79.81 198 GLY A C 1
ATOM 1617 O O . GLY A 1 198 ? -12.645 12.030 7.425 1.00 79.81 198 GLY A O 1
ATOM 1618 N N . ILE A 1 199 ? -12.512 10.378 8.937 1.00 83.12 199 ILE A N 1
ATOM 1619 C CA . ILE A 1 199 ? -11.094 10.065 8.745 1.00 83.12 199 ILE A CA 1
ATOM 1620 C C . ILE A 1 199 ? -10.996 8.829 7.851 1.00 83.12 199 ILE A C 1
ATOM 1622 O O . ILE A 1 199 ? -11.497 7.761 8.209 1.00 83.12 199 ILE A O 1
ATOM 1626 N N . GLU A 1 200 ? -10.372 8.968 6.682 1.00 85.19 200 GLU A N 1
ATOM 1627 C CA . GLU A 1 200 ? -10.122 7.827 5.801 1.00 85.19 200 GLU A CA 1
ATOM 1628 C C . GLU A 1 200 ? -9.077 6.887 6.409 1.00 85.19 200 GLU A C 1
ATOM 1630 O O . GLU A 1 200 ? -8.211 7.304 7.167 1.00 85.19 200 GLU A O 1
ATOM 1635 N N . LYS A 1 201 ? -9.155 5.596 6.081 1.00 89.25 201 LYS A N 1
ATOM 1636 C CA . LYS A 1 201 ? -8.096 4.639 6.415 1.00 89.25 201 LYS A CA 1
ATOM 1637 C C . LYS A 1 201 ? -6.907 4.860 5.464 1.00 89.25 201 LYS A C 1
ATOM 1639 O O . LYS A 1 201 ? -7.152 5.096 4.277 1.00 89.25 201 LYS A O 1
ATOM 1644 N N . PRO A 1 202 ? -5.641 4.747 5.919 1.00 90.94 202 PRO A N 1
ATOM 1645 C CA . PRO A 1 202 ? -4.497 4.837 5.015 1.00 90.94 202 PRO A CA 1
ATOM 1646 C C . PRO A 1 202 ? -4.597 3.800 3.886 1.00 90.94 202 PRO A C 1
ATOM 1648 O O . PRO A 1 202 ? -4.891 2.627 4.123 1.00 90.94 202 PRO A O 1
ATOM 1651 N N . LYS A 1 203 ? -4.356 4.247 2.649 1.00 92.50 203 LYS A N 1
ATOM 1652 C CA . LYS A 1 203 ? -4.375 3.406 1.444 1.00 92.50 203 LYS A CA 1
ATOM 1653 C C . LYS A 1 203 ? -2.956 2.943 1.122 1.00 92.50 203 LYS A C 1
ATOM 1655 O O . LYS A 1 203 ? -2.175 3.672 0.511 1.00 92.50 203 LYS A O 1
ATOM 1660 N N . ILE A 1 204 ? -2.631 1.720 1.532 1.00 91.00 204 ILE A N 1
ATOM 1661 C CA . ILE A 1 204 ? -1.378 1.057 1.159 1.00 91.00 204 ILE A CA 1
ATOM 1662 C C . ILE A 1 204 ? -1.567 0.418 -0.218 1.00 91.00 204 ILE A C 1
ATOM 1664 O O . ILE A 1 204 ? -2.256 -0.589 -0.356 1.00 91.00 204 ILE A O 1
ATOM 1668 N N . LEU A 1 205 ? -0.996 1.050 -1.245 1.00 91.00 205 LEU A N 1
ATOM 1669 C CA . LEU A 1 205 ? -1.123 0.627 -2.644 1.00 91.00 205 LEU A CA 1
ATOM 1670 C C . LEU A 1 205 ? -0.052 -0.379 -3.073 1.00 91.00 205 LEU A C 1
ATOM 1672 O O . LEU A 1 205 ? -0.267 -1.147 -4.008 1.00 91.00 205 LEU A O 1
ATOM 1676 N N . TYR A 1 206 ? 1.102 -0.374 -2.409 1.00 89.00 206 TYR A N 1
ATOM 1677 C CA . TYR A 1 206 ? 2.232 -1.223 -2.752 1.00 89.00 206 TYR A CA 1
ATOM 1678 C C . TYR A 1 206 ? 2.582 -2.132 -1.582 1.00 89.00 206 TYR A C 1
ATOM 1680 O O . TYR A 1 206 ? 2.384 -1.787 -0.420 1.00 89.00 206 TYR A O 1
ATOM 1688 N N . GLN A 1 207 ? 3.130 -3.305 -1.887 1.00 84.19 207 GLN A N 1
ATOM 1689 C CA . GLN A 1 207 ? 3.590 -4.225 -0.858 1.00 84.19 207 GLN A CA 1
ATOM 1690 C C . GLN A 1 207 ? 4.674 -3.561 0.001 1.00 84.19 207 GLN A C 1
ATOM 1692 O O . GLN A 1 207 ? 5.697 -3.109 -0.518 1.00 84.19 207 GLN A O 1
ATOM 1697 N N . THR A 1 208 ? 4.452 -3.526 1.314 1.00 78.69 208 THR A N 1
ATOM 1698 C CA . THR A 1 208 ? 5.476 -3.146 2.283 1.00 78.69 208 THR A CA 1
ATOM 1699 C C . THR A 1 208 ? 6.439 -4.316 2.439 1.00 78.69 208 THR A C 1
ATOM 1701 O O . THR A 1 208 ? 6.054 -5.451 2.729 1.00 78.69 208 THR A O 1
ATOM 1704 N N . LEU A 1 209 ? 7.715 -4.061 2.174 1.00 70.75 209 LEU A N 1
ATOM 1705 C CA . LEU A 1 209 ? 8.761 -5.062 2.324 1.00 70.75 209 LEU A CA 1
ATOM 1706 C C . LEU A 1 209 ? 9.339 -4.868 3.726 1.00 70.75 209 LEU A C 1
ATOM 1708 O O . LEU A 1 209 ? 9.917 -3.829 4.031 1.00 70.75 209 LEU A O 1
ATOM 1712 N N . GLY A 1 210 ? 9.100 -5.836 4.616 1.00 66.12 210 GLY A N 1
ATOM 1713 C CA . GLY A 1 210 ? 9.497 -5.729 6.024 1.00 66.12 210 GLY A CA 1
ATOM 1714 C C . GLY A 1 210 ? 11.009 -5.543 6.209 1.00 66.12 2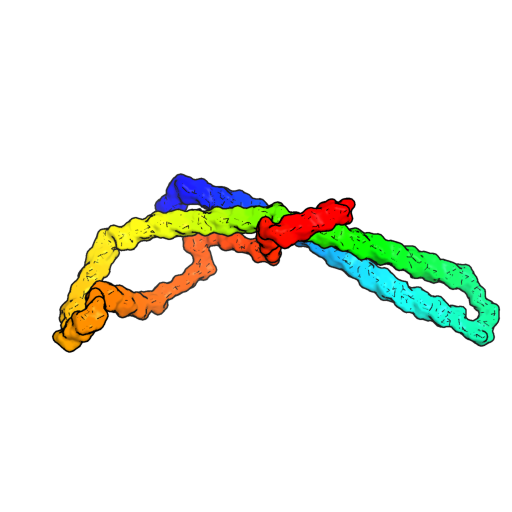10 GLY A C 1
ATOM 1715 O O . GLY A 1 210 ? 11.793 -5.837 5.321 1.00 66.12 210 GLY A O 1
ATOM 1716 N N . THR A 1 211 ? 11.458 -5.129 7.395 1.00 69.81 211 THR A N 1
ATOM 1717 C CA . THR A 1 211 ? 12.878 -4.808 7.682 1.00 69.81 211 THR A CA 1
ATOM 1718 C C . THR A 1 211 ? 13.747 -6.019 8.072 1.00 69.81 211 THR A C 1
ATOM 1720 O O . THR A 1 211 ? 14.801 -5.870 8.707 1.00 69.81 211 THR A O 1
ATOM 1723 N N . GLY A 1 212 ? 13.303 -7.230 7.722 1.00 77.06 212 GLY A N 1
ATOM 1724 C CA . GLY A 1 212 ? 13.944 -8.498 8.087 1.00 77.06 212 GLY A CA 1
ATOM 1725 C C . GLY A 1 212 ? 15.290 -8.744 7.392 1.00 77.06 212 GLY A C 1
ATOM 1726 O O . GLY A 1 212 ? 15.674 -8.029 6.469 1.00 77.06 212 GLY A O 1
ATOM 1727 N N . PHE A 1 213 ? 16.006 -9.794 7.816 1.00 81.62 213 PHE A N 1
ATOM 1728 C CA . PHE A 1 213 ? 17.342 -10.143 7.298 1.00 81.62 213 PHE A CA 1
ATOM 1729 C C . PHE A 1 213 ? 17.400 -10.193 5.761 1.00 81.62 213 PHE A C 1
ATOM 1731 O O . PHE A 1 213 ? 18.279 -9.584 5.156 1.00 81.62 213 PHE A O 1
ATOM 1738 N N . PHE A 1 214 ? 16.426 -10.853 5.127 1.00 83.38 214 PHE A N 1
ATOM 1739 C CA . PHE A 1 214 ? 16.359 -10.970 3.667 1.00 83.38 214 PHE A CA 1
ATOM 1740 C C . PHE A 1 214 ? 16.155 -9.624 2.965 1.00 83.38 214 PHE A C 1
ATOM 1742 O O . PHE A 1 214 ? 16.780 -9.374 1.940 1.00 83.38 214 PHE A O 1
ATOM 1749 N N . ALA A 1 215 ? 15.345 -8.735 3.537 1.00 82.38 215 ALA A N 1
ATOM 1750 C CA . ALA A 1 215 ? 15.111 -7.406 2.986 1.00 82.38 215 ALA A CA 1
ATOM 1751 C C . ALA A 1 215 ? 16.351 -6.511 3.099 1.00 82.38 215 ALA A C 1
ATOM 1753 O O . ALA A 1 215 ? 16.695 -5.821 2.146 1.00 82.38 215 ALA A O 1
ATOM 1754 N N . ARG A 1 216 ? 17.079 -6.577 4.224 1.00 84.62 216 ARG A N 1
ATOM 1755 C CA . ARG A 1 216 ? 18.352 -5.853 4.393 1.00 84.62 216 ARG A CA 1
ATOM 1756 C C . ARG A 1 216 ? 19.421 -6.348 3.426 1.00 84.62 216 ARG A C 1
ATOM 1758 O O . ARG A 1 216 ? 20.119 -5.539 2.825 1.00 84.62 216 ARG A O 1
ATOM 1765 N N . ARG A 1 217 ? 19.519 -7.668 3.248 1.00 87.50 217 ARG A N 1
ATOM 1766 C CA . ARG A 1 217 ? 20.432 -8.272 2.275 1.00 87.50 217 ARG A CA 1
ATOM 1767 C C . ARG A 1 217 ? 20.083 -7.841 0.851 1.00 87.50 217 ARG A C 1
ATOM 1769 O O . ARG A 1 217 ? 20.964 -7.405 0.123 1.00 87.50 217 ARG A O 1
ATOM 1776 N N . ARG A 1 218 ? 18.803 -7.894 0.474 1.00 87.12 218 ARG A N 1
ATOM 1777 C CA . ARG A 1 218 ? 18.335 -7.446 -0.843 1.00 87.12 218 ARG A CA 1
ATOM 1778 C C . ARG A 1 218 ? 18.618 -5.961 -1.079 1.00 87.12 218 ARG A C 1
ATOM 1780 O O . ARG A 1 218 ? 19.100 -5.598 -2.144 1.00 87.12 218 ARG A O 1
ATOM 1787 N N . LEU A 1 219 ? 18.372 -5.119 -0.078 1.00 87.06 219 LEU A N 1
ATOM 1788 C CA . LEU A 1 219 ? 18.688 -3.693 -0.123 1.00 87.06 219 LEU A CA 1
ATOM 1789 C C . LEU A 1 219 ? 20.185 -3.454 -0.362 1.00 87.06 219 LEU A C 1
ATOM 1791 O O . LEU A 1 219 ? 20.545 -2.624 -1.192 1.00 87.06 219 LEU A O 1
ATOM 1795 N N . GLN A 1 220 ? 21.048 -4.198 0.332 1.00 89.31 220 GLN A N 1
ATOM 1796 C CA . GLN A 1 220 ? 22.493 -4.128 0.134 1.00 89.31 220 GLN A CA 1
ATOM 1797 C C . GLN A 1 220 ? 22.884 -4.556 -1.290 1.00 89.31 220 GLN A C 1
ATOM 1799 O O . GLN A 1 220 ? 23.570 -3.807 -1.979 1.00 89.31 220 GLN A O 1
ATOM 1804 N N . GLU A 1 221 ? 22.367 -5.690 -1.771 1.00 89.44 221 GLU A N 1
ATOM 1805 C CA . GLU A 1 221 ? 22.606 -6.177 -3.138 1.00 89.44 221 GLU A CA 1
ATOM 1806 C C . GLU A 1 221 ? 22.152 -5.181 -4.218 1.00 89.44 221 GLU A C 1
ATOM 1808 O O . GLU A 1 221 ? 22.745 -5.121 -5.295 1.00 89.44 221 GLU A O 1
ATOM 1813 N N . LEU A 1 222 ? 21.078 -4.427 -3.971 1.00 88.31 222 LEU A N 1
ATOM 1814 C CA . LEU A 1 222 ? 20.579 -3.405 -4.892 1.00 88.31 222 LEU A CA 1
ATOM 1815 C C . LEU A 1 222 ? 21.446 -2.145 -4.877 1.00 88.31 222 LEU A C 1
ATOM 1817 O O . LEU A 1 222 ? 21.683 -1.575 -5.938 1.00 88.31 222 LEU A O 1
ATOM 1821 N N . LYS A 1 223 ? 21.934 -1.728 -3.703 1.00 86.50 223 LYS A N 1
ATOM 1822 C CA . LYS A 1 223 ? 22.829 -0.569 -3.563 1.00 86.50 223 LYS A CA 1
ATOM 1823 C C . LYS A 1 223 ? 24.210 -0.822 -4.165 1.00 86.50 223 LYS A C 1
ATOM 1825 O O . LYS A 1 223 ? 24.782 0.090 -4.738 1.00 86.50 223 LYS A O 1
ATOM 1830 N N . GLU A 1 224 ? 24.716 -2.052 -4.097 1.00 87.88 224 GLU A N 1
ATOM 1831 C CA . GLU A 1 224 ? 25.989 -2.447 -4.725 1.00 87.88 224 GLU A CA 1
ATOM 1832 C C . GLU A 1 224 ? 25.920 -2.499 -6.265 1.00 87.88 224 GLU A C 1
ATOM 1834 O O . GLU A 1 224 ? 26.953 -2.542 -6.929 1.00 87.88 224 GLU A O 1
ATOM 1839 N N . LYS A 1 225 ? 24.710 -2.515 -6.844 1.00 80.75 225 LYS A N 1
ATOM 1840 C CA . LYS A 1 225 ? 24.467 -2.550 -8.298 1.00 80.75 225 LYS A CA 1
ATOM 1841 C C . LYS A 1 225 ? 24.191 -1.175 -8.918 1.00 80.75 225 LYS A C 1
ATOM 1843 O O . LYS A 1 225 ? 23.962 -1.126 -10.128 1.00 80.75 225 LYS A O 1
ATOM 1848 N N . GLN A 1 226 ? 24.134 -0.115 -8.111 1.00 67.75 226 GLN A N 1
ATOM 1849 C CA . GLN A 1 226 ? 23.990 1.272 -8.572 1.00 67.75 226 GLN A CA 1
ATOM 1850 C C . GLN A 1 226 ? 25.351 1.881 -8.893 1.00 67.75 226 GLN A C 1
ATOM 1852 O O . GLN A 1 226 ? 25.400 2.649 -9.877 1.00 67.75 226 GLN A O 1
#

Foldseek 3Di:
DLVVCCPDPVLVVLVVQLVVLLVLLVVLVVVLVVLVVLLVVLVVLLVVLVVVLVVLVVVLVVLPPVPDPDRPVVVNVVSVVSSVVSVVSNVVSVVVSVLSVLVSLLSLAPRNLVSLVSSQVSVVVSVVVVVVVCVVVVVPVVNVVVLVVQLVVVVVPDDPVNVVVCVVVVHDSSVVSVVVVCVVCVVVDDDDPADPSNDDRRDDPDDRDDNDPVSVVSSVVSVVVD

Organism: Avibacterium gallinarum (NCBI:txid755)

Sequence (226 aa):
MLNTITQNETFIQKKAEYEAALEALNKANDEIAKKQEIINRNNAIIQALQAENLELEKKLDGSLDVESADLDFVEFDKLSDQLNSNTRKITLLEKLNKETENKIEIFKLEEYSKAASEAELKYNQLNKYVFELTQEFIQDEELIQKLNFLCGLYVECLDMREKNTLMQLNMVVEQVFLEDFSKQVRPSIKNPEKHPLGIEKPKILYQTLGTGFFARRRLQELKEKQ